Protein AF-A0A359LU23-F1 (afdb_monomer)

pLDDT: mean 85.52, std 9.2, range [54.59, 97.69]

Sequence (180 aa):
MEESAQLMRLRADEPALRLTAVKKLGELRSQNGLSALKDLVDAGAQSGATDEQKALAVAAHASIGQIDSWGWWANALETLFRGISLSSILLIMSLGLAIVFGLMGVINMAHGELIMIGAYATYVVQNLFRQYLPGAFDAYILVAIPMSFLASALVGAAMERSVIRWLYGRPLETLLATWG

Secondary structure (DSSP, 8-state):
-HHHHHHHHTTSS-HHHHHHHHHHHHHTT-STTHHHHHHHHHHHTSTT--HHHHHHHHHHHHHHHHHHHHHHHHHHHHHHHHHHHHHHHHHHHHHHHHHHHHHH-S--STHHHHHHHHHHHHHHHHHHHHHH-GGGGGGHHHHHHHHHHHHHHHHHHHHIIIIIHHHTT-HHHHHHHT--

Foldseek 3Di:
DVLVVLVVQCPDPDLVSVLVSLLVCLVVLPPVCLVVLVVLLVQLPDPPHDPSSVSSNVSSVVSNVSSVVVVVVVVVVVVVVVVVVVVVVVVVVVVVVCVVCVVPVADALCPVVLVVQLVVLLVVLLVCCVPPPVVCNVCSVVVSVVRSVVRSVVVVVVCCVPPVVVCPPPRVVNHVVNPD

Nearest PDB structures (foldseek):
  7o3x-assembly1_E  TM=2.770E-01  e=2.820E+00  Synechocystis sp. PCC 6803 substr. Kazusa
  6h7w-assembly1_B  TM=3.623E-01  e=9.184E+00  Thermochaetoides thermophila DSM 1495

Mean predicted aligned error: 10.1 Å

Structure (mmCIF, N/CA/C/O backbone):
data_AF-A0A359LU23-F1
#
_entry.id   AF-A0A359LU23-F1
#
loop_
_atom_site.group_PDB
_atom_site.id
_atom_site.type_symbol
_atom_site.label_atom_id
_atom_site.label_alt_id
_atom_site.label_comp_id
_atom_site.label_asym_id
_atom_site.label_entity_id
_atom_site.label_seq_id
_atom_site.pdbx_PDB_ins_code
_atom_site.Cartn_x
_atom_site.Cartn_y
_atom_site.Cartn_z
_atom_site.occupancy
_atom_site.B_iso_or_equiv
_atom_site.auth_seq_id
_atom_site.auth_comp_id
_atom_site.auth_asym_id
_atom_site.auth_atom_id
_atom_site.pdbx_PDB_model_num
ATOM 1 N N . MET A 1 1 ? -23.971 -10.875 12.166 1.00 72.19 1 MET A N 1
ATOM 2 C CA . MET A 1 1 ? -25.327 -10.912 12.768 1.00 72.19 1 MET A CA 1
ATOM 3 C C . MET A 1 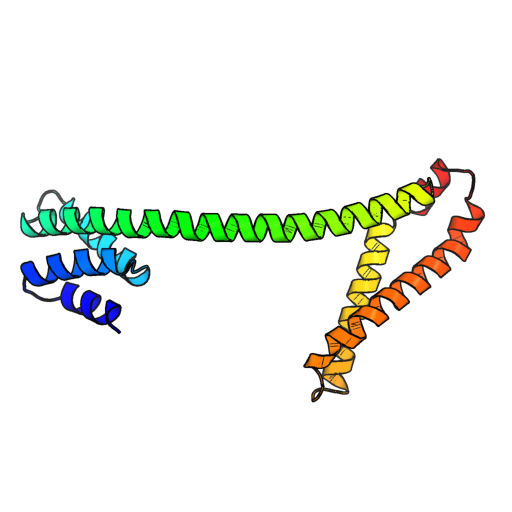1 ? -25.288 -10.965 14.296 1.00 72.19 1 MET A C 1
ATOM 5 O O . MET A 1 1 ? -26.124 -10.330 14.928 1.00 72.19 1 MET A O 1
ATOM 9 N N . GLU A 1 2 ? -24.332 -11.670 14.913 1.00 83.50 2 GLU A N 1
ATOM 10 C CA . GLU A 1 2 ? -24.236 -11.739 16.383 1.00 83.50 2 GLU A CA 1
ATOM 11 C C . GLU A 1 2 ? -23.829 -10.409 17.041 1.00 83.50 2 GLU A C 1
ATOM 13 O O . GLU A 1 2 ? -24.392 -10.037 18.066 1.00 83.50 2 GLU A O 1
ATOM 18 N N . GLU A 1 3 ? -22.921 -9.654 16.417 1.00 82.94 3 GLU A N 1
ATOM 19 C CA . GLU A 1 3 ? -22.472 -8.328 16.876 1.00 82.94 3 GLU A CA 1
ATOM 20 C C . GLU A 1 3 ? -23.623 -7.309 16.944 1.00 82.94 3 GLU A C 1
ATOM 22 O O . GLU A 1 3 ? -23.860 -6.686 17.980 1.00 82.94 3 GLU A O 1
ATOM 27 N N . SER A 1 4 ? -24.413 -7.209 15.871 1.00 80.31 4 SER A N 1
ATOM 28 C CA . SER A 1 4 ? -25.594 -6.341 15.799 1.00 80.31 4 SER A CA 1
ATOM 29 C C . SER A 1 4 ? -26.637 -6.674 16.873 1.00 80.31 4 SER A C 1
ATOM 31 O O . SER A 1 4 ? -27.281 -5.771 17.404 1.00 80.31 4 SER A O 1
ATOM 33 N N . ALA A 1 5 ? -26.771 -7.952 17.244 1.00 84.44 5 ALA A N 1
ATOM 34 C CA . ALA A 1 5 ? -27.682 -8.371 18.306 1.00 84.44 5 ALA A CA 1
ATOM 35 C C . ALA A 1 5 ? -27.208 -7.911 19.697 1.00 84.44 5 ALA A C 1
ATOM 37 O O . ALA A 1 5 ? -28.037 -7.557 20.535 1.00 84.44 5 ALA A O 1
ATOM 38 N N . GLN A 1 6 ? -25.894 -7.873 19.955 1.00 84.38 6 GLN A N 1
ATOM 39 C CA . GLN A 1 6 ? -25.369 -7.370 21.232 1.00 84.38 6 GLN A CA 1
ATOM 40 C C . GLN A 1 6 ? -25.491 -5.848 21.348 1.00 84.38 6 GLN A C 1
ATOM 42 O O . GLN A 1 6 ? -25.837 -5.350 22.416 1.00 84.38 6 GLN A O 1
ATOM 47 N N . LEU A 1 7 ? -25.314 -5.107 20.250 1.00 82.38 7 LEU A N 1
ATOM 48 C CA . LEU A 1 7 ? -25.539 -3.655 20.237 1.00 82.38 7 LEU A CA 1
ATOM 49 C C . LEU A 1 7 ? -26.997 -3.285 20.547 1.00 82.38 7 LEU A C 1
ATOM 51 O O . LEU A 1 7 ? -27.248 -2.313 21.255 1.00 82.38 7 LEU A O 1
ATOM 55 N N . MET A 1 8 ? -27.962 -4.079 20.073 1.00 82.44 8 MET A N 1
ATOM 56 C CA . MET A 1 8 ? -29.374 -3.909 20.438 1.00 82.44 8 MET A CA 1
ATOM 57 C C . MET A 1 8 ? -29.623 -4.200 21.923 1.00 82.44 8 MET A C 1
ATOM 59 O O . MET A 1 8 ? -30.328 -3.444 22.586 1.00 82.44 8 MET A O 1
ATOM 63 N N . ARG A 1 9 ? -29.006 -5.256 22.471 1.00 83.06 9 ARG A N 1
ATOM 64 C CA . ARG A 1 9 ? -29.113 -5.621 23.898 1.00 83.06 9 ARG A CA 1
ATOM 65 C C . ARG A 1 9 ? -28.485 -4.590 24.834 1.00 83.06 9 ARG A C 1
ATOM 67 O O . ARG A 1 9 ? -28.910 -4.482 25.978 1.00 83.06 9 ARG A O 1
ATOM 74 N N . LEU A 1 10 ? -27.538 -3.794 24.342 1.00 80.31 10 LEU A N 1
ATOM 75 C CA . LEU A 1 10 ? -26.962 -2.662 25.067 1.00 80.31 10 LEU A CA 1
ATOM 76 C C . LEU A 1 10 ? -27.998 -1.569 25.396 1.00 80.31 10 LEU A C 1
ATOM 78 O O . LEU A 1 10 ? -27.782 -0.791 26.317 1.00 80.31 10 LEU A O 1
ATOM 82 N N . ARG A 1 11 ? -29.109 -1.508 24.646 1.00 81.12 11 ARG A N 1
ATOM 83 C CA . ARG A 1 11 ? -30.216 -0.555 24.841 1.00 81.12 11 ARG A CA 1
ATOM 84 C C . ARG A 1 11 ? -31.399 -1.141 25.621 1.00 81.12 11 ARG A C 1
ATOM 86 O O . ARG A 1 11 ? -32.404 -0.459 25.771 1.00 81.12 11 ARG A O 1
ATOM 93 N N . ALA A 1 12 ? -31.317 -2.397 26.062 1.00 80.50 12 ALA A N 1
ATOM 94 C CA . ALA A 1 12 ? -32.379 -3.023 26.845 1.00 80.50 12 ALA A CA 1
ATOM 95 C C . ALA A 1 12 ? -32.413 -2.461 28.277 1.00 80.50 12 ALA A C 1
ATOM 97 O O . ALA A 1 12 ? -31.363 -2.162 28.849 1.00 80.50 12 ALA A O 1
ATOM 98 N N . ASP A 1 13 ? -33.602 -2.380 28.881 1.00 73.69 13 ASP A N 1
ATOM 99 C CA . ASP A 1 13 ? -33.768 -1.867 30.252 1.00 73.69 13 ASP A CA 1
ATOM 100 C C . ASP A 1 13 ? -33.050 -2.734 31.302 1.00 73.69 13 ASP A C 1
ATOM 102 O O . ASP A 1 13 ? -32.628 -2.238 32.346 1.00 73.69 13 ASP A O 1
ATOM 106 N N . GLU A 1 14 ? -32.828 -4.019 31.010 1.00 85.25 14 GLU A N 1
ATOM 107 C CA . GLU A 1 14 ? -32.316 -4.988 31.977 1.00 85.25 14 GLU A CA 1
ATOM 108 C C . GLU A 1 14 ? -30.785 -4.868 32.217 1.00 85.25 14 GLU A C 1
ATOM 110 O O . GLU A 1 14 ? -29.988 -5.095 31.295 1.00 85.25 14 GLU A O 1
ATOM 115 N N . PRO A 1 15 ? -30.333 -4.588 33.460 1.00 78.94 15 PRO A N 1
ATOM 116 C CA . PRO A 1 15 ? -28.917 -4.343 33.785 1.00 78.94 15 PRO A CA 1
ATOM 117 C C . PRO A 1 15 ? -27.990 -5.525 33.473 1.00 78.94 15 PRO A C 1
ATOM 119 O O . PRO A 1 15 ? -26.881 -5.370 32.953 1.00 78.94 15 PRO A O 1
ATOM 122 N N . ALA A 1 16 ? -28.460 -6.739 33.774 1.00 83.00 16 ALA A N 1
ATOM 123 C CA . ALA A 1 16 ? -27.703 -7.974 33.592 1.00 83.00 16 ALA A CA 1
ATOM 124 C C . ALA A 1 16 ? -27.468 -8.299 32.106 1.00 83.00 16 ALA A C 1
ATOM 126 O O . ALA A 1 16 ? -26.396 -8.794 31.730 1.00 83.00 16 ALA A O 1
ATOM 127 N N . LEU A 1 17 ? -28.441 -7.973 31.247 1.00 85.69 17 LEU A N 1
ATOM 128 C CA . LEU A 1 17 ? -28.313 -8.129 29.800 1.00 85.69 17 LEU A CA 1
ATOM 129 C C . LEU A 1 17 ? -27.312 -7.131 29.222 1.00 85.69 17 LEU A C 1
ATOM 131 O O . LEU A 1 17 ? -26.479 -7.533 28.406 1.00 85.69 17 LEU A O 1
ATOM 135 N N . ARG A 1 18 ? -27.328 -5.873 29.684 1.00 84.88 18 ARG A N 1
ATOM 136 C CA . ARG A 1 18 ? -26.358 -4.852 29.257 1.00 84.88 18 ARG A CA 1
ATOM 137 C C . ARG A 1 18 ? -24.924 -5.249 29.608 1.00 84.88 18 ARG A C 1
ATOM 139 O O . ARG A 1 18 ? -24.050 -5.189 28.746 1.00 84.88 18 ARG A O 1
ATOM 146 N N . LEU A 1 19 ? -24.688 -5.759 30.818 1.00 87.06 19 LEU A N 1
ATOM 147 C CA . LEU A 1 19 ? -23.360 -6.219 31.242 1.00 87.06 19 LEU A CA 1
ATOM 148 C C . LEU A 1 19 ? -22.848 -7.396 30.398 1.00 87.06 19 LEU A C 1
ATOM 150 O O . LEU A 1 19 ? -21.675 -7.447 30.022 1.00 87.06 19 LEU A O 1
ATOM 154 N N . THR A 1 20 ? -23.731 -8.344 30.084 1.00 89.00 20 THR A N 1
ATOM 155 C CA . THR A 1 20 ? -23.387 -9.511 29.262 1.00 89.00 20 THR A CA 1
ATOM 156 C C . THR A 1 20 ? -23.107 -9.104 27.816 1.00 89.00 20 THR A C 1
ATOM 158 O O . THR A 1 20 ? -22.151 -9.592 27.216 1.00 89.00 20 THR A O 1
ATOM 161 N N . ALA A 1 21 ? -23.894 -8.173 27.270 1.00 87.56 21 ALA A N 1
ATOM 162 C CA . ALA A 1 21 ? -23.694 -7.632 25.930 1.00 87.56 21 ALA A CA 1
ATOM 163 C C . ALA A 1 21 ? -22.346 -6.906 25.801 1.00 87.56 21 ALA A C 1
ATOM 165 O O . ALA A 1 21 ? -21.630 -7.138 24.831 1.00 87.56 21 ALA A O 1
ATOM 166 N N . VAL A 1 22 ? -21.963 -6.104 26.803 1.00 88.62 22 VAL A N 1
ATOM 167 C CA . VAL A 1 22 ? -20.657 -5.424 26.863 1.00 88.62 22 VAL A CA 1
ATOM 168 C C . VAL A 1 22 ? -19.504 -6.426 26.782 1.00 88.62 22 VAL A C 1
ATOM 170 O O . VAL A 1 22 ? -18.660 -6.314 25.895 1.00 88.62 22 VAL A O 1
ATOM 173 N N . LYS A 1 23 ? -19.502 -7.449 27.648 1.00 90.00 23 LYS A N 1
ATOM 174 C CA . LYS A 1 23 ? -18.456 -8.488 27.643 1.00 90.00 23 LYS A CA 1
ATOM 175 C C . LYS A 1 23 ? -18.387 -9.214 26.303 1.00 90.00 23 LYS A C 1
ATOM 177 O O . LYS A 1 23 ? -17.308 -9.414 25.754 1.00 90.00 23 LYS A O 1
ATOM 182 N N . LYS A 1 24 ? -19.550 -9.554 25.745 1.00 89.06 24 LYS A N 1
ATOM 183 C CA . LYS A 1 24 ? -19.644 -10.277 24.476 1.00 89.06 24 LYS A CA 1
ATOM 184 C C . LYS A 1 24 ? -19.174 -9.437 23.286 1.00 89.06 24 LYS A C 1
ATOM 186 O O . LYS A 1 24 ? -18.597 -9.984 22.357 1.00 89.06 24 LYS A O 1
ATOM 191 N N . LEU A 1 25 ? -19.361 -8.115 23.311 1.00 87.44 25 LEU A N 1
ATOM 192 C CA . LEU A 1 25 ? -18.789 -7.204 22.309 1.00 87.44 25 LEU A CA 1
ATOM 193 C C . LEU A 1 25 ? -17.254 -7.155 22.377 1.00 87.44 25 LEU A C 1
ATOM 195 O O . LEU A 1 25 ? -16.612 -7.097 21.327 1.00 87.44 25 LEU A O 1
ATOM 199 N N . GLY A 1 26 ? -16.679 -7.237 23.582 1.00 86.81 26 GLY A N 1
ATOM 200 C CA . GLY A 1 26 ? -15.236 -7.397 23.791 1.00 86.81 26 GLY A CA 1
ATOM 201 C C . GLY A 1 26 ? -14.699 -8.713 23.223 1.00 86.81 26 GLY A C 1
ATOM 202 O O . GLY A 1 26 ? -13.749 -8.708 22.441 1.00 86.81 26 GLY A O 1
ATOM 203 N N . GLU A 1 27 ? -15.366 -9.830 23.528 1.00 89.50 27 GLU A N 1
ATOM 204 C CA . GLU A 1 27 ? -15.023 -11.160 22.994 1.00 89.50 27 GLU A CA 1
ATOM 205 C C . GLU A 1 27 ? -15.103 -11.212 21.462 1.00 89.50 27 GLU A C 1
ATOM 207 O O . GLU A 1 27 ? -14.221 -11.770 20.808 1.00 89.50 27 GLU A O 1
ATOM 212 N N . LEU A 1 28 ? -16.135 -10.586 20.887 1.00 88.56 28 LEU A N 1
ATOM 213 C CA . LEU A 1 28 ? -16.329 -10.473 19.439 1.00 88.56 28 LEU A CA 1
ATOM 214 C C . LEU A 1 28 ? -15.361 -9.485 18.774 1.00 88.56 28 LEU A C 1
ATOM 216 O O . LEU A 1 28 ? -15.353 -9.386 17.548 1.00 88.56 28 LEU A O 1
ATOM 220 N N . ARG A 1 29 ? -14.546 -8.764 19.555 1.00 86.31 29 ARG A N 1
ATOM 221 C CA . ARG A 1 29 ? -13.575 -7.768 19.077 1.00 86.31 29 ARG A CA 1
ATOM 222 C C . ARG A 1 29 ? -14.225 -6.707 18.178 1.00 86.31 29 ARG A C 1
ATOM 224 O O . ARG A 1 29 ? -13.659 -6.289 17.168 1.00 86.31 29 ARG A O 1
ATOM 231 N N . SER A 1 30 ? -15.446 -6.309 18.531 1.00 85.94 30 SER A N 1
ATOM 232 C CA . SER A 1 30 ? -16.290 -5.430 17.722 1.00 85.94 30 SER A CA 1
ATOM 233 C C . SER A 1 30 ? -15.704 -4.019 17.641 1.00 85.94 30 SER A C 1
ATOM 235 O O . SER A 1 30 ? -15.773 -3.250 18.600 1.00 85.94 30 SER A O 1
ATOM 237 N N . GLN A 1 31 ? -15.170 -3.643 16.474 1.00 84.25 31 GLN A N 1
ATOM 238 C CA . GLN A 1 31 ? -14.750 -2.258 16.230 1.00 84.25 31 GLN A CA 1
ATOM 239 C C . GLN A 1 31 ? -15.952 -1.307 16.124 1.00 84.25 31 GLN A C 1
ATOM 241 O O . GLN A 1 31 ? -15.864 -0.161 16.557 1.00 84.25 31 GLN A O 1
ATOM 246 N N . ASN A 1 32 ? -17.099 -1.784 15.627 1.00 85.25 32 ASN A N 1
ATOM 247 C CA . ASN A 1 32 ? -18.307 -0.964 15.502 1.00 85.25 32 ASN A CA 1
ATOM 248 C C . ASN A 1 32 ? -18.918 -0.614 16.870 1.00 85.25 32 ASN A C 1
ATOM 250 O O . ASN A 1 32 ? -19.499 0.455 17.038 1.00 85.25 32 ASN A O 1
ATOM 254 N N . GLY A 1 33 ? -18.780 -1.502 17.861 1.00 82.62 33 GLY A N 1
ATOM 255 C CA . GLY A 1 33 ? -19.244 -1.286 19.231 1.00 82.62 33 GLY A CA 1
ATOM 256 C C . GLY A 1 33 ? -18.303 -0.448 20.091 1.00 82.62 33 GLY A C 1
ATOM 257 O O . GLY A 1 33 ? -18.695 -0.037 21.180 1.00 82.62 33 GLY A O 1
ATOM 258 N N . LEU A 1 34 ? -17.091 -0.153 19.614 1.00 87.88 34 LEU A N 1
ATOM 259 C CA . LEU A 1 34 ? -16.066 0.547 20.387 1.00 87.88 34 LEU A CA 1
ATOM 260 C C . LEU A 1 34 ? -16.505 1.959 20.803 1.00 87.88 34 LEU A C 1
ATOM 262 O O . LEU A 1 34 ? -16.207 2.379 21.917 1.00 87.88 34 LEU A O 1
ATOM 266 N N . SER A 1 35 ? -17.258 2.665 19.951 1.00 88.88 35 SER A N 1
ATOM 267 C CA . SER A 1 35 ? -17.840 3.966 20.315 1.00 88.88 35 SER A CA 1
ATOM 268 C C . SER A 1 35 ? -18.841 3.822 21.462 1.00 88.88 35 SER A C 1
ATOM 270 O O . SER A 1 35 ? -18.719 4.508 22.467 1.00 88.88 35 SER A O 1
ATOM 272 N N . ALA A 1 36 ? -19.763 2.860 21.366 1.00 87.25 36 ALA A N 1
ATOM 273 C CA . ALA A 1 36 ? -20.772 2.631 22.398 1.00 87.25 36 ALA A CA 1
ATOM 274 C C . ALA A 1 36 ? -20.157 2.175 23.735 1.00 87.25 36 ALA A C 1
ATOM 276 O O . ALA A 1 36 ? -20.655 2.523 24.801 1.00 87.25 36 ALA A O 1
ATOM 277 N N . LEU A 1 37 ? -19.061 1.408 23.695 1.00 87.94 37 LEU A N 1
ATOM 278 C CA . LEU A 1 37 ? -18.310 1.028 24.892 1.00 87.94 37 LEU A CA 1
ATOM 279 C C . LEU A 1 37 ? -17.623 2.236 25.545 1.00 87.94 37 LEU A C 1
ATOM 281 O O . LEU A 1 37 ? -17.625 2.333 26.770 1.00 87.94 37 LEU A O 1
ATOM 285 N N . LYS A 1 38 ? -17.066 3.162 24.753 1.00 91.44 38 LYS A N 1
ATOM 286 C CA . LYS A 1 38 ? -16.476 4.412 25.261 1.00 91.44 38 LYS A CA 1
ATOM 287 C C . LYS A 1 38 ? -17.531 5.315 25.901 1.00 91.44 38 LYS A C 1
ATOM 289 O O . LYS A 1 38 ? -17.320 5.776 27.015 1.00 91.44 38 LYS A O 1
ATOM 294 N N . ASP A 1 39 ? -18.702 5.440 25.280 1.00 90.12 39 ASP A N 1
ATOM 295 C CA . ASP A 1 39 ? -19.818 6.210 25.844 1.00 90.12 39 ASP A CA 1
ATOM 296 C C . ASP A 1 39 ? -20.263 5.659 27.217 1.00 90.12 39 ASP A C 1
ATOM 298 O O . ASP A 1 39 ? -20.584 6.419 28.132 1.00 90.12 39 ASP A O 1
ATOM 302 N N . LEU A 1 40 ? -20.248 4.329 27.400 1.00 87.56 40 LEU A N 1
ATOM 303 C CA . LEU A 1 40 ? -20.548 3.688 28.689 1.00 87.56 40 LEU A CA 1
ATOM 304 C C . LEU A 1 40 ? -19.472 3.945 29.752 1.00 87.56 40 LEU A C 1
ATOM 306 O O . LEU A 1 40 ? -19.804 4.091 30.930 1.00 87.56 40 LEU A O 1
ATOM 310 N N . VAL A 1 41 ? -18.200 3.992 29.350 1.00 91.19 41 VAL A N 1
ATOM 311 C CA . VAL A 1 41 ? -17.088 4.365 30.236 1.00 91.19 41 VAL A CA 1
ATOM 312 C C . VAL A 1 41 ? -17.267 5.799 30.732 1.00 91.19 41 VAL A C 1
ATOM 314 O O . VAL A 1 41 ? -17.229 6.037 31.941 1.00 91.19 41 VAL A O 1
ATOM 317 N N . ASP A 1 42 ? -17.541 6.730 29.819 1.00 90.94 42 ASP A N 1
ATOM 318 C CA . ASP A 1 42 ? -17.726 8.144 30.143 1.00 90.94 42 ASP A CA 1
ATOM 319 C C . ASP A 1 42 ? -18.955 8.365 31.037 1.00 90.94 42 ASP A C 1
ATOM 321 O O . ASP A 1 42 ? -18.910 9.157 31.981 1.00 90.94 42 ASP A O 1
ATOM 325 N N . ALA A 1 43 ? -20.040 7.615 30.809 1.00 87.50 43 ALA A N 1
ATOM 326 C CA . ALA A 1 43 ? -21.236 7.652 31.649 1.00 87.50 43 ALA A CA 1
ATOM 327 C C . ALA A 1 43 ? -20.972 7.190 33.096 1.00 87.50 43 ALA A C 1
ATOM 329 O O . ALA A 1 43 ? -21.519 7.768 34.034 1.00 87.50 43 ALA A O 1
ATOM 330 N N . GLY A 1 44 ? -20.124 6.176 33.302 1.00 85.06 44 GLY A N 1
ATOM 331 C CA . GLY A 1 44 ? -19.762 5.696 34.642 1.00 85.06 44 GLY A CA 1
ATOM 332 C C . GLY A 1 44 ? -18.742 6.569 35.382 1.00 85.06 44 GLY A C 1
ATOM 333 O O . GLY A 1 44 ? -18.631 6.457 36.602 1.00 85.06 44 GLY A O 1
ATOM 334 N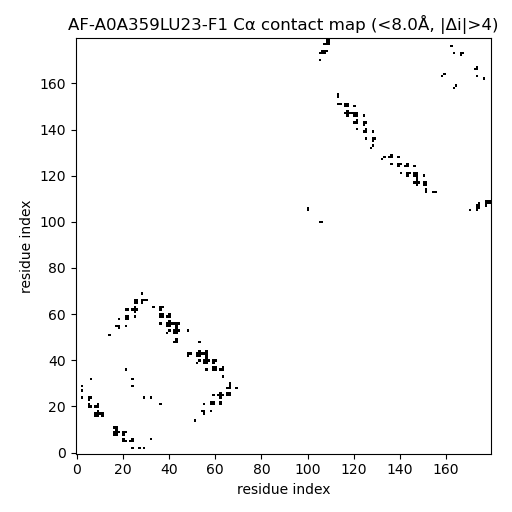 N . ALA A 1 45 ? -18.025 7.448 34.675 1.00 86.19 45 ALA A N 1
ATOM 335 C CA . ALA A 1 45 ? -17.057 8.384 35.255 1.00 86.19 45 ALA A CA 1
ATOM 336 C C . ALA A 1 45 ? -17.708 9.637 35.878 1.00 86.19 45 ALA A C 1
ATOM 338 O O . ALA A 1 45 ? -17.053 10.384 36.609 1.00 86.19 45 ALA A O 1
ATOM 339 N N . GLN A 1 46 ? -18.994 9.882 35.610 1.00 88.81 46 GLN A N 1
ATOM 340 C CA . GLN A 1 46 ? -19.712 11.047 36.128 1.00 88.81 46 GLN A CA 1
ATOM 341 C C . GLN A 1 46 ? -19.934 10.946 37.646 1.00 88.81 46 GLN A C 1
ATOM 343 O O . GLN A 1 46 ? -20.305 9.900 38.175 1.00 88.81 46 GLN A O 1
ATOM 348 N N . SER A 1 47 ? -19.773 12.060 38.369 1.00 73.75 47 SER A N 1
ATOM 349 C CA . SER A 1 47 ? -19.851 12.093 39.842 1.00 73.75 47 SER A CA 1
ATOM 350 C C . SER A 1 47 ? -21.230 11.729 40.423 1.00 73.75 47 SER A C 1
ATOM 352 O O . SER A 1 47 ? -21.320 11.426 41.609 1.00 73.75 47 SER A O 1
ATOM 354 N N . GLY A 1 48 ? -22.289 11.731 39.602 1.00 80.00 48 GLY A N 1
ATOM 355 C CA . GLY A 1 48 ? -23.646 11.287 39.954 1.00 80.00 48 GLY A CA 1
ATOM 356 C C . GLY A 1 48 ? -24.022 9.898 39.424 1.00 80.00 48 GLY A C 1
ATOM 357 O O . GLY A 1 48 ? -25.201 9.550 39.436 1.00 80.00 48 GLY A O 1
ATOM 358 N N . ALA A 1 49 ? -23.059 9.123 38.916 1.00 81.06 49 ALA A N 1
ATOM 359 C CA . ALA A 1 49 ? -23.333 7.845 38.271 1.00 81.06 49 ALA A CA 1
ATOM 360 C C . ALA A 1 49 ? -23.883 6.800 39.255 1.00 81.06 49 ALA A C 1
ATOM 362 O O . ALA A 1 49 ? -23.360 6.610 40.360 1.00 81.06 49 ALA A O 1
ATOM 363 N N . THR A 1 50 ? -24.917 6.084 38.814 1.00 85.50 50 THR A N 1
ATOM 364 C CA . THR A 1 50 ? -25.502 4.954 39.551 1.00 85.50 50 THR A CA 1
ATOM 365 C C . THR A 1 50 ? -24.486 3.810 39.643 1.00 85.50 50 THR A C 1
ATOM 367 O O . THR A 1 50 ? -23.658 3.638 38.747 1.00 85.50 50 THR A O 1
ATOM 370 N N . ASP A 1 51 ? -24.553 2.982 40.687 1.00 83.62 51 ASP A N 1
ATOM 371 C CA . ASP A 1 51 ? -23.641 1.835 40.856 1.00 83.62 51 ASP A CA 1
ATOM 372 C C . ASP A 1 51 ? -23.681 0.860 39.666 1.00 83.62 51 ASP A C 1
ATOM 374 O O . ASP A 1 51 ? -22.671 0.254 39.306 1.00 83.62 51 ASP A O 1
ATOM 378 N N . GLU A 1 52 ? -24.820 0.790 38.976 1.00 83.94 52 GLU A N 1
ATOM 379 C CA . GLU A 1 52 ? -24.977 0.058 37.721 1.00 83.94 52 GLU A CA 1
ATOM 380 C C . GLU A 1 52 ? -24.134 0.643 36.572 1.00 83.94 52 GLU A C 1
ATOM 382 O O . GLU A 1 52 ? -23.456 -0.095 35.858 1.00 83.94 52 GLU A O 1
ATOM 387 N N . GLN A 1 53 ? -24.130 1.970 36.408 1.00 84.56 53 GLN A N 1
ATOM 388 C CA . GLN A 1 53 ? -23.337 2.654 35.380 1.00 84.56 53 GLN A CA 1
ATOM 389 C C . GLN A 1 53 ? -21.839 2.479 35.640 1.00 84.56 53 GLN A C 1
ATOM 391 O O . GLN A 1 53 ? -21.075 2.241 34.707 1.00 84.56 53 GLN A O 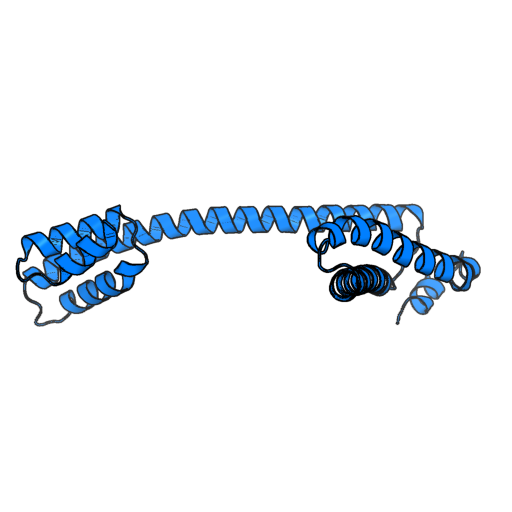1
ATOM 396 N N . LYS A 1 54 ? -21.423 2.499 36.913 1.00 86.94 54 LYS A N 1
ATOM 397 C CA . LYS A 1 54 ? -20.038 2.201 37.309 1.00 86.94 54 LYS A CA 1
ATOM 398 C C . LYS A 1 54 ? -19.653 0.757 36.974 1.00 86.94 54 LYS A C 1
ATOM 400 O O . LYS A 1 54 ? -18.579 0.525 36.424 1.00 86.94 54 LYS A O 1
ATOM 405 N N . ALA A 1 55 ? -20.527 -0.216 37.244 1.00 87.12 55 ALA A N 1
ATOM 406 C CA . ALA A 1 55 ? -20.280 -1.619 36.905 1.00 87.12 55 ALA A CA 1
ATOM 407 C C . ALA A 1 55 ? -20.180 -1.852 35.383 1.00 87.12 55 ALA A C 1
ATOM 409 O O . ALA A 1 55 ? -19.307 -2.595 34.923 1.00 87.12 55 ALA A O 1
ATOM 410 N N . LEU A 1 56 ? -21.034 -1.188 34.595 1.00 87.00 56 LEU A N 1
ATOM 411 C CA . LEU A 1 56 ? -20.983 -1.227 33.130 1.00 87.00 56 LEU A CA 1
ATOM 412 C C . LEU A 1 56 ? -19.707 -0.578 32.582 1.00 87.00 56 LEU A C 1
ATOM 414 O O . LEU A 1 56 ? -19.085 -1.153 31.691 1.00 87.00 56 LEU A O 1
ATOM 418 N N . ALA A 1 57 ? -19.276 0.553 33.144 1.00 88.94 57 ALA A N 1
ATOM 419 C CA . ALA A 1 57 ? -18.038 1.224 32.756 1.00 88.94 57 ALA A CA 1
ATOM 420 C C . ALA A 1 57 ? -16.799 0.347 32.989 1.00 88.94 57 ALA A C 1
ATOM 422 O O . ALA A 1 57 ? -15.938 0.258 32.116 1.00 88.94 57 ALA A O 1
ATOM 423 N N . VAL A 1 58 ? -16.725 -0.373 34.115 1.00 90.81 58 VAL A N 1
ATOM 424 C CA . VAL A 1 58 ? -15.620 -1.312 34.388 1.00 90.81 58 VAL A CA 1
ATOM 425 C C . VAL A 1 58 ? -15.586 -2.446 33.357 1.00 90.81 58 VAL A C 1
ATOM 427 O O . VAL A 1 58 ? -14.525 -2.769 32.818 1.00 90.81 58 VAL A O 1
ATOM 430 N N . ALA A 1 59 ? -16.742 -3.037 33.038 1.00 88.94 59 ALA A N 1
ATOM 431 C CA . ALA A 1 59 ? -16.826 -4.094 32.030 1.00 88.94 59 ALA A CA 1
ATOM 432 C C . ALA A 1 59 ? -16.507 -3.585 30.614 1.00 88.94 59 ALA A C 1
ATOM 434 O O . ALA A 1 59 ? -15.874 -4.298 29.829 1.00 88.94 59 ALA A O 1
ATOM 435 N N . ALA A 1 60 ? -16.915 -2.355 30.292 1.00 89.75 60 ALA A N 1
ATOM 436 C CA . ALA A 1 60 ? -16.628 -1.719 29.015 1.00 89.75 60 ALA A CA 1
ATOM 437 C C . ALA A 1 60 ? -15.133 -1.415 28.874 1.00 89.75 60 ALA A C 1
ATOM 439 O O . ALA A 1 60 ? -14.548 -1.762 27.852 1.00 89.75 60 ALA A O 1
ATOM 440 N N . HIS A 1 61 ? -14.484 -0.900 29.922 1.00 91.88 61 HIS A N 1
ATOM 441 C CA . HIS A 1 61 ? -13.034 -0.696 29.949 1.00 91.88 61 HIS A CA 1
ATOM 442 C C . HIS A 1 61 ? -12.249 -1.988 29.700 1.00 91.88 61 HIS A C 1
ATOM 444 O O . HIS A 1 61 ? -11.332 -2.001 28.876 1.00 91.88 61 HIS A O 1
ATOM 450 N N . ALA A 1 62 ? -12.624 -3.083 30.369 1.00 91.44 62 ALA A N 1
ATOM 451 C CA . ALA A 1 62 ? -11.991 -4.384 30.157 1.00 91.44 62 ALA A CA 1
ATOM 452 C C . ALA A 1 62 ? -12.168 -4.879 28.708 1.00 91.44 62 ALA A C 1
ATOM 454 O O . ALA A 1 62 ? -11.225 -5.385 28.100 1.00 91.44 62 ALA A O 1
ATOM 455 N N . SER A 1 63 ? -13.360 -4.677 28.138 1.00 90.06 63 SER A N 1
ATOM 456 C CA . SER A 1 63 ? -13.689 -5.070 26.762 1.00 90.06 63 SER A CA 1
ATOM 457 C C . SER A 1 63 ? -12.919 -4.245 25.723 1.00 90.06 63 SER A C 1
ATOM 459 O O . SER A 1 63 ? -12.411 -4.806 24.755 1.00 90.06 63 SER A O 1
ATOM 461 N N . ILE A 1 64 ? -12.767 -2.933 25.943 1.00 91.69 64 ILE A N 1
ATOM 462 C CA . ILE A 1 64 ? -11.964 -2.043 25.087 1.00 91.69 64 ILE A CA 1
ATOM 463 C C . ILE A 1 64 ? -10.501 -2.500 25.065 1.00 91.69 64 ILE A C 1
ATOM 465 O O . ILE A 1 64 ? -9.941 -2.670 23.987 1.00 91.69 64 ILE A O 1
ATOM 469 N N . GLY A 1 65 ? -9.901 -2.798 26.225 1.00 90.00 65 GLY A N 1
ATOM 470 C CA . GLY A 1 65 ? -8.519 -3.294 26.283 1.00 90.00 65 GLY A CA 1
ATOM 471 C C . GLY A 1 65 ? -8.312 -4.615 25.524 1.00 90.00 65 GLY A C 1
ATOM 472 O O . GLY A 1 65 ? -7.270 -4.834 24.897 1.00 90.00 65 GLY A O 1
ATOM 473 N N . GLN A 1 66 ? -9.323 -5.488 25.518 1.00 88.00 66 GLN A N 1
ATOM 474 C CA . GLN A 1 66 ? -9.297 -6.728 24.740 1.00 88.00 66 GLN A CA 1
ATOM 475 C C . GLN A 1 66 ? -9.391 -6.474 23.224 1.00 88.00 66 GLN A C 1
ATOM 477 O O . GLN A 1 66 ? -8.687 -7.131 22.454 1.00 88.00 66 GLN A O 1
ATOM 482 N N . ILE A 1 67 ? -10.214 -5.511 22.794 1.00 89.50 67 ILE A N 1
ATOM 483 C CA . ILE A 1 67 ? -10.323 -5.095 21.386 1.00 89.50 67 ILE A CA 1
ATOM 484 C C . ILE A 1 67 ? -9.009 -4.454 20.910 1.00 89.50 67 ILE A C 1
ATOM 486 O O . ILE A 1 67 ? -8.478 -4.843 19.867 1.00 89.50 67 ILE A O 1
ATOM 490 N N . ASP A 1 68 ? -8.455 -3.525 21.690 1.00 90.94 68 ASP A N 1
ATOM 491 C CA . ASP A 1 68 ? -7.262 -2.753 21.326 1.00 90.94 68 ASP A CA 1
ATOM 492 C C . ASP A 1 68 ? -6.004 -3.624 21.249 1.00 90.94 68 ASP A C 1
ATOM 494 O O . ASP A 1 68 ? -5.226 -3.506 20.303 1.00 90.94 68 ASP A O 1
ATOM 498 N N . SER A 1 69 ? -5.809 -4.543 22.202 1.00 89.50 69 SER A N 1
ATOM 499 C CA . SER A 1 69 ? -4.649 -5.449 22.195 1.00 89.50 69 SER A CA 1
ATOM 500 C C . SER A 1 69 ? -4.626 -6.354 20.963 1.00 89.50 69 SER A C 1
ATOM 502 O O . SER A 1 69 ? -3.571 -6.556 20.357 1.00 89.50 69 SER A O 1
ATOM 504 N N . TRP A 1 70 ? -5.788 -6.860 20.542 1.00 88.50 70 TRP A N 1
ATOM 505 C CA . TRP A 1 70 ? -5.904 -7.603 19.292 1.00 88.50 70 TRP A CA 1
ATOM 506 C C . TRP A 1 70 ? -5.656 -6.714 18.071 1.00 88.50 70 TRP A C 1
ATOM 508 O O . TRP A 1 70 ? -4.907 -7.099 17.171 1.00 88.50 70 TRP A O 1
ATOM 518 N N . GLY A 1 71 ? -6.264 -5.524 18.050 1.00 88.94 71 GLY A N 1
ATOM 519 C CA . GLY A 1 71 ? -6.092 -4.553 16.975 1.00 88.94 71 GLY A CA 1
ATOM 520 C C . GLY A 1 71 ? -4.626 -4.177 16.771 1.00 88.94 71 GLY A C 1
ATOM 521 O O . GLY A 1 71 ? -4.151 -4.141 15.638 1.00 88.94 71 GLY A O 1
ATOM 522 N N . TRP A 1 72 ? -3.877 -3.970 17.853 1.00 91.50 72 TRP A N 1
ATOM 523 C CA . TRP A 1 72 ? -2.448 -3.680 17.786 1.00 91.50 72 TRP A CA 1
ATOM 524 C C . TRP A 1 72 ? -1.654 -4.808 17.114 1.00 91.50 72 TRP A C 1
ATOM 526 O O . TRP A 1 72 ? -0.893 -4.535 16.188 1.00 91.50 72 TRP A O 1
ATOM 536 N N . TRP A 1 73 ? -1.870 -6.071 17.501 1.00 91.75 73 TRP A N 1
ATOM 537 C CA . TRP A 1 73 ? -1.175 -7.215 16.892 1.00 91.75 73 TRP A CA 1
ATOM 538 C C . TRP A 1 73 ? -1.509 -7.399 15.410 1.00 91.75 73 TRP A C 1
ATOM 540 O O . TRP A 1 73 ? -0.610 -7.645 14.604 1.00 91.75 73 TRP A O 1
ATOM 550 N N . ALA A 1 74 ? -2.786 -7.262 15.042 1.00 91.25 74 ALA A N 1
ATOM 551 C CA . ALA A 1 74 ? -3.220 -7.364 13.652 1.00 91.25 74 ALA A CA 1
ATOM 552 C C . ALA A 1 74 ? -2.557 -6.285 12.779 1.00 91.25 74 ALA A C 1
ATOM 554 O O . ALA A 1 74 ? -1.966 -6.599 11.744 1.00 91.25 74 ALA A O 1
ATOM 555 N N . ASN A 1 75 ? -2.571 -5.032 13.244 1.00 93.62 75 ASN A N 1
ATOM 556 C CA . ASN A 1 75 ? -1.934 -3.913 12.550 1.00 93.62 75 ASN A CA 1
ATOM 557 C C . ASN A 1 75 ? -0.406 -4.048 12.503 1.00 93.62 75 ASN A C 1
ATOM 559 O O . ASN A 1 75 ? 0.211 -3.698 11.497 1.00 93.62 75 ASN A O 1
ATOM 563 N N . ALA A 1 76 ? 0.221 -4.561 13.566 1.00 95.88 76 ALA A N 1
ATOM 564 C CA . ALA A 1 76 ? 1.660 -4.800 13.600 1.00 95.88 76 ALA A CA 1
ATOM 565 C C . ALA A 1 76 ? 2.072 -5.820 12.530 1.00 95.88 76 ALA A C 1
ATOM 567 O O . ALA A 1 76 ? 3.008 -5.568 11.773 1.00 95.88 76 ALA A O 1
ATOM 568 N N . LEU A 1 77 ? 1.341 -6.933 12.413 1.00 96.56 77 LEU A N 1
ATOM 569 C CA . LEU A 1 77 ? 1.602 -7.949 11.393 1.00 96.56 77 LEU A CA 1
ATOM 570 C C . LEU A 1 77 ? 1.397 -7.400 9.975 1.00 96.56 77 LEU A C 1
ATOM 572 O O . LEU A 1 77 ? 2.243 -7.612 9.107 1.00 96.56 77 LEU A O 1
ATOM 576 N N . GLU A 1 78 ? 0.311 -6.661 9.748 1.00 95.69 78 GLU A N 1
ATOM 577 C CA . GLU A 1 78 ? 0.049 -6.007 8.464 1.00 95.69 78 GLU A CA 1
ATOM 578 C C . GLU A 1 78 ? 1.166 -5.021 8.095 1.00 95.69 78 GLU A C 1
ATOM 580 O O . GLU A 1 78 ? 1.677 -5.043 6.975 1.00 95.69 78 GLU A O 1
ATOM 585 N N . THR A 1 79 ? 1.581 -4.178 9.042 1.00 96.50 79 THR A N 1
ATOM 586 C CA . THR A 1 79 ? 2.630 -3.172 8.835 1.00 96.50 79 THR A CA 1
ATOM 587 C C . THR A 1 79 ? 3.972 -3.829 8.537 1.00 96.50 79 THR A C 1
ATOM 589 O O . THR A 1 79 ? 4.664 -3.406 7.613 1.00 96.50 79 THR A O 1
ATOM 592 N N . LEU A 1 80 ? 4.327 -4.893 9.263 1.00 97.62 80 LEU A N 1
ATOM 593 C CA . LEU A 1 80 ? 5.535 -5.673 8.995 1.00 97.62 80 LEU A CA 1
ATOM 594 C C . LEU A 1 80 ? 5.496 -6.298 7.600 1.00 97.62 80 LEU A C 1
ATOM 596 O O . LEU A 1 80 ? 6.473 -6.197 6.862 1.00 97.62 80 LEU A O 1
ATOM 600 N N . PHE A 1 81 ? 4.366 -6.888 7.206 1.00 97.38 81 PHE A N 1
ATOM 601 C CA . PHE A 1 81 ? 4.209 -7.473 5.877 1.00 97.38 81 PHE A CA 1
ATOM 602 C C . PHE A 1 81 ? 4.325 -6.418 4.769 1.00 97.38 81 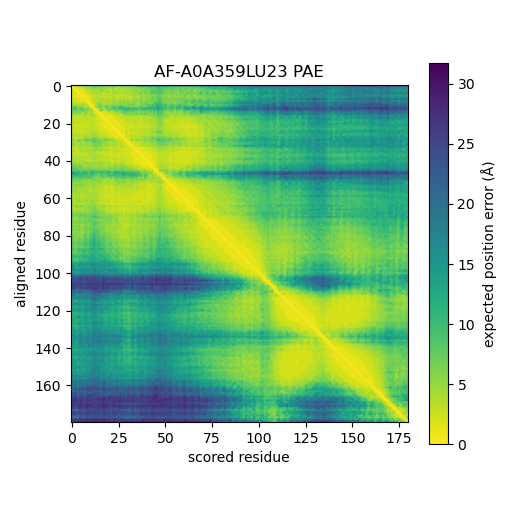PHE A C 1
ATOM 604 O O . PHE A 1 81 ? 5.064 -6.613 3.804 1.00 97.38 81 PHE A O 1
ATOM 611 N N . ARG A 1 82 ? 3.664 -5.263 4.927 1.00 96.62 82 ARG A N 1
ATOM 612 C CA . ARG A 1 82 ? 3.786 -4.119 4.006 1.00 96.62 82 ARG A CA 1
ATOM 613 C C . ARG A 1 82 ? 5.225 -3.613 3.928 1.00 96.62 82 ARG A C 1
ATOM 615 O O . ARG A 1 82 ? 5.714 -3.362 2.829 1.00 96.62 82 ARG A O 1
ATOM 622 N N . GLY A 1 83 ? 5.905 -3.509 5.070 1.00 97.12 83 GLY A N 1
ATOM 623 C CA . GLY A 1 83 ? 7.309 -3.118 5.159 1.00 97.12 83 GLY A CA 1
ATOM 624 C C . GLY A 1 83 ? 8.214 -4.077 4.391 1.00 97.12 83 GLY A C 1
ATOM 625 O O . GLY A 1 83 ? 8.936 -3.645 3.500 1.00 97.12 83 GLY A O 1
ATOM 626 N N . ILE A 1 84 ? 8.112 -5.382 4.654 1.00 97.69 84 ILE A N 1
ATOM 627 C CA . ILE A 1 84 ? 8.896 -6.421 3.965 1.00 97.69 84 ILE A CA 1
ATOM 628 C C . ILE A 1 84 ? 8.598 -6.433 2.462 1.00 97.69 84 ILE A C 1
ATOM 630 O O . ILE A 1 84 ? 9.525 -6.518 1.653 1.00 97.69 84 ILE A O 1
ATOM 634 N N . SER A 1 85 ? 7.328 -6.315 2.069 1.00 97.56 85 SER A N 1
ATOM 635 C CA . SER A 1 85 ? 6.931 -6.249 0.661 1.00 97.56 85 SER A CA 1
ATOM 636 C C . SER A 1 85 ? 7.565 -5.046 -0.039 1.00 97.56 85 SER A C 1
ATOM 638 O O . SER A 1 85 ? 8.146 -5.197 -1.112 1.00 97.56 85 SER A O 1
ATOM 640 N N . LEU A 1 86 ? 7.493 -3.857 0.568 1.00 97.12 86 LEU A N 1
ATOM 641 C CA . LEU A 1 86 ? 8.078 -2.641 0.005 1.00 97.12 86 LEU A CA 1
ATOM 642 C C . LEU A 1 86 ? 9.606 -2.732 -0.045 1.00 97.12 86 LEU A C 1
ATOM 644 O O . LEU A 1 86 ? 10.202 -2.445 -1.081 1.00 97.12 86 LEU A O 1
ATOM 648 N N . SER A 1 87 ? 10.245 -3.193 1.032 1.00 97.31 87 SER A N 1
ATOM 649 C CA . SER A 1 87 ? 11.691 -3.405 1.076 1.00 97.31 87 SER A CA 1
ATOM 650 C C . SER A 1 87 ? 12.152 -4.395 0.013 1.00 97.31 87 SER A C 1
ATOM 652 O O . SER A 1 87 ? 13.173 -4.155 -0.612 1.00 97.31 87 SER A O 1
ATOM 654 N N . SER A 1 88 ? 11.398 -5.461 -0.259 1.00 97.19 88 SER A N 1
ATOM 655 C CA . SER A 1 88 ? 11.743 -6.433 -1.308 1.00 97.19 88 SER A CA 1
ATOM 656 C C . SER A 1 88 ? 11.753 -5.791 -2.697 1.00 97.19 88 SER A C 1
ATOM 658 O O . SER A 1 88 ? 12.690 -5.996 -3.466 1.00 97.19 88 SER A O 1
ATOM 660 N N . ILE A 1 89 ? 10.751 -4.959 -2.998 1.00 94.62 89 ILE A N 1
ATOM 661 C CA . ILE A 1 89 ? 10.687 -4.203 -4.258 1.00 94.62 89 ILE A CA 1
ATOM 662 C C . ILE A 1 89 ? 11.881 -3.244 -4.354 1.00 94.62 89 ILE A C 1
ATOM 664 O O . ILE A 1 89 ? 12.582 -3.232 -5.364 1.00 94.62 89 ILE A O 1
ATOM 668 N N . LEU A 1 90 ? 12.160 -2.486 -3.287 1.00 94.06 90 LEU A N 1
ATOM 669 C CA . LEU A 1 90 ? 13.303 -1.569 -3.231 1.00 94.06 90 LEU A CA 1
ATOM 670 C C . LEU A 1 90 ? 14.647 -2.302 -3.368 1.00 94.06 90 LEU A C 1
ATOM 672 O O . LEU A 1 90 ? 15.529 -1.809 -4.065 1.00 94.06 90 LEU A O 1
ATOM 676 N N . LEU A 1 91 ? 14.803 -3.482 -2.758 1.00 96.19 91 LEU A N 1
ATOM 677 C CA . LEU A 1 91 ? 16.007 -4.309 -2.859 1.00 96.19 91 LEU A CA 1
ATOM 678 C C . LEU A 1 91 ? 16.225 -4.815 -4.284 1.00 96.19 91 LEU A C 1
ATOM 680 O O . LEU A 1 91 ? 17.339 -4.721 -4.787 1.00 96.19 91 LEU A O 1
ATOM 684 N N . ILE A 1 92 ? 15.178 -5.302 -4.957 1.00 94.19 92 ILE A N 1
ATOM 685 C CA . ILE A 1 92 ? 15.271 -5.745 -6.356 1.00 94.19 92 ILE A CA 1
ATOM 686 C C . ILE A 1 92 ? 15.637 -4.567 -7.266 1.00 94.19 92 ILE A C 1
ATOM 688 O O . ILE A 1 92 ? 16.527 -4.697 -8.107 1.00 94.19 92 ILE A O 1
ATOM 692 N N . MET A 1 93 ? 15.005 -3.404 -7.076 1.00 89.44 93 MET A N 1
ATOM 693 C CA . MET A 1 93 ? 15.333 -2.196 -7.841 1.00 89.44 93 MET A CA 1
ATOM 694 C C . MET A 1 93 ? 16.774 -1.734 -7.590 1.00 89.44 93 MET A C 1
ATOM 696 O O . MET A 1 93 ? 17.506 -1.451 -8.536 1.00 89.44 93 MET A O 1
ATOM 700 N N . SER A 1 94 ? 17.204 -1.703 -6.326 1.00 90.19 94 SER A N 1
ATOM 701 C CA . SER A 1 94 ? 18.565 -1.323 -5.940 1.00 90.19 94 SER A CA 1
ATOM 702 C C . SER A 1 94 ? 19.608 -2.299 -6.480 1.00 90.19 94 SER A C 1
ATOM 704 O O . SER A 1 94 ? 20.641 -1.860 -6.978 1.00 90.19 94 SER A O 1
ATOM 706 N N . LEU A 1 95 ? 19.332 -3.605 -6.452 1.00 92.56 95 LEU A N 1
ATOM 707 C CA . LEU A 1 95 ? 20.203 -4.629 -7.023 1.00 92.56 95 LEU A CA 1
ATOM 708 C C . LEU A 1 95 ? 20.342 -4.456 -8.540 1.00 92.56 95 LEU A C 1
ATOM 710 O O . LEU A 1 95 ? 21.454 -4.514 -9.060 1.00 92.56 95 LEU A O 1
ATOM 714 N N . GLY A 1 96 ? 19.237 -4.190 -9.243 1.00 85.75 96 GLY A N 1
ATOM 715 C CA . GLY A 1 96 ? 19.265 -3.877 -10.672 1.00 85.75 96 GLY A CA 1
ATOM 716 C C . GLY A 1 96 ? 20.149 -2.666 -10.972 1.00 85.75 96 GLY A C 1
ATOM 717 O O . GLY A 1 96 ? 21.013 -2.729 -11.844 1.00 85.75 96 GLY A O 1
ATOM 718 N N . LEU A 1 97 ? 20.004 -1.595 -10.190 1.00 83.38 97 LEU A N 1
ATOM 719 C CA . LEU A 1 97 ? 20.824 -0.392 -10.319 1.00 83.38 97 LEU A CA 1
ATOM 720 C C . LEU A 1 97 ? 22.310 -0.655 -10.014 1.00 83.38 97 LEU A C 1
ATOM 722 O O . LEU A 1 97 ? 23.181 -0.186 -10.746 1.00 83.38 97 LEU A O 1
ATOM 726 N N . ALA A 1 98 ? 22.603 -1.444 -8.977 1.00 85.56 98 ALA A N 1
ATOM 727 C CA . ALA A 1 98 ? 23.962 -1.830 -8.604 1.00 85.56 98 ALA A CA 1
ATOM 728 C C . ALA A 1 98 ? 24.660 -2.630 -9.715 1.00 85.56 98 ALA A C 1
ATOM 730 O O . ALA A 1 98 ? 25.830 -2.383 -9.999 1.00 85.56 98 ALA A O 1
ATOM 731 N N . ILE A 1 99 ? 23.946 -3.544 -10.382 1.00 84.38 99 ILE A N 1
ATOM 732 C CA . ILE A 1 99 ? 24.480 -4.308 -11.520 1.00 84.38 99 ILE A CA 1
ATOM 733 C C . ILE A 1 99 ? 24.758 -3.381 -12.713 1.00 84.38 99 ILE A C 1
ATOM 735 O O . ILE A 1 99 ? 25.832 -3.452 -13.309 1.00 84.38 99 ILE A O 1
ATOM 739 N N . VAL A 1 100 ? 23.825 -2.482 -13.042 1.00 74.50 100 VAL A N 1
ATOM 740 C CA . VAL A 1 100 ? 23.966 -1.543 -14.169 1.00 74.50 100 VAL A CA 1
ATOM 741 C C . VAL A 1 100 ? 25.160 -0.604 -13.968 1.00 74.50 100 VAL A C 1
ATOM 743 O O . VAL A 1 100 ? 25.984 -0.451 -14.873 1.00 74.50 100 VAL A O 1
ATOM 746 N N . PHE A 1 101 ? 25.305 -0.013 -12.779 1.00 72.94 101 PHE A N 1
ATOM 747 C CA . PHE A 1 101 ? 26.438 0.865 -12.477 1.00 72.94 101 PHE A CA 1
ATOM 748 C C . PHE A 1 101 ? 27.757 0.109 -12.311 1.00 72.94 101 PHE A C 1
ATOM 750 O O . PHE A 1 101 ? 28.794 0.599 -12.761 1.00 72.94 101 PHE A O 1
ATOM 757 N N . GLY A 1 102 ? 27.726 -1.089 -11.720 1.00 72.31 102 GLY A N 1
ATOM 758 C CA . GLY A 1 102 ? 28.913 -1.920 -11.521 1.00 72.31 102 GLY A CA 1
ATOM 759 C C . GLY A 1 102 ? 29.592 -2.336 -12.828 1.00 72.31 102 GLY A C 1
ATOM 760 O O . GLY A 1 102 ? 30.808 -2.500 -12.850 1.00 72.31 102 GLY A O 1
ATOM 761 N N . LEU A 1 103 ? 28.831 -2.459 -13.920 1.00 73.56 103 LEU A N 1
ATOM 762 C CA . LEU A 1 103 ? 29.364 -2.822 -15.236 1.00 73.56 103 LEU A CA 1
ATOM 763 C C . LEU A 1 103 ? 29.805 -1.615 -16.079 1.00 73.56 103 LEU A C 1
ATOM 765 O O . LEU A 1 103 ? 30.764 -1.738 -16.836 1.00 73.56 103 LEU A O 1
ATOM 769 N N . MET A 1 104 ? 29.134 -0.460 -15.973 1.00 66.94 104 MET A N 1
ATOM 770 C CA . MET A 1 104 ? 29.431 0.704 -16.826 1.00 66.94 104 MET A CA 1
ATOM 771 C C . MET A 1 104 ? 30.450 1.688 -16.236 1.00 66.94 104 MET A C 1
ATOM 773 O O . MET A 1 104 ? 31.027 2.467 -16.990 1.00 66.94 104 MET A O 1
ATOM 777 N N . GLY A 1 105 ? 30.695 1.678 -14.920 1.00 62.53 105 GLY A N 1
ATOM 778 C CA . GLY A 1 105 ? 31.693 2.551 -14.280 1.00 62.53 105 GLY A CA 1
ATOM 779 C C . GLY A 1 105 ? 31.391 4.057 -14.362 1.00 62.53 105 GLY A C 1
ATOM 780 O O . GLY A 1 105 ? 32.242 4.872 -14.008 1.00 62.53 105 GLY A O 1
ATOM 781 N N . VAL A 1 106 ? 30.192 4.437 -14.819 1.00 64.88 106 VAL A N 1
ATOM 782 C CA . VAL A 1 106 ? 29.730 5.823 -14.969 1.00 64.88 106 VAL A CA 1
ATOM 783 C C . VAL A 1 106 ? 28.371 5.982 -14.289 1.00 64.88 106 VAL A C 1
ATOM 785 O O . VAL A 1 106 ? 27.492 5.131 -14.422 1.00 64.88 106 VAL A O 1
ATOM 788 N N . ILE A 1 107 ? 28.201 7.083 -13.557 1.00 64.88 107 ILE A N 1
ATOM 789 C CA . ILE A 1 107 ? 26.953 7.429 -12.873 1.00 64.88 107 ILE A CA 1
ATOM 790 C C . ILE A 1 107 ? 26.051 8.157 -13.881 1.00 64.88 107 ILE A C 1
ATOM 792 O O . ILE A 1 107 ? 26.358 9.274 -14.289 1.00 64.88 107 ILE A O 1
ATOM 796 N N . ASN A 1 108 ? 24.957 7.518 -14.302 1.00 70.88 108 ASN A N 1
ATOM 797 C CA . ASN A 1 108 ? 23.936 8.119 -15.166 1.00 70.88 108 ASN A CA 1
ATOM 798 C C . ASN A 1 108 ? 22.811 8.722 -14.306 1.00 70.88 108 ASN A C 1
ATOM 800 O O . ASN A 1 108 ? 22.156 7.985 -13.567 1.00 70.88 108 ASN A O 1
ATOM 804 N N . MET A 1 109 ? 22.570 10.031 -14.423 1.00 72.62 109 MET A N 1
ATOM 805 C CA . MET A 1 109 ? 21.494 10.732 -13.704 1.00 72.62 109 MET A CA 1
ATOM 806 C C . MET A 1 109 ? 20.136 10.709 -14.435 1.00 72.62 109 MET A C 1
ATOM 808 O O . MET A 1 109 ? 19.107 10.874 -13.786 1.00 72.62 109 MET A O 1
ATOM 812 N N . ALA A 1 110 ? 20.085 10.340 -15.723 1.00 75.56 110 ALA A N 1
ATOM 813 C CA . ALA A 1 110 ? 18.843 10.197 -16.504 1.00 75.56 110 ALA A CA 1
ATOM 814 C C . ALA A 1 110 ? 18.012 8.948 -16.133 1.00 75.56 110 ALA A C 1
ATOM 816 O O . ALA A 1 110 ? 17.024 8.600 -16.783 1.00 75.56 110 ALA A O 1
ATOM 817 N N . HIS A 1 111 ? 18.412 8.229 -15.082 1.00 77.19 111 HIS A N 1
ATOM 818 C CA . HIS A 1 111 ? 17.754 7.004 -14.641 1.00 77.19 111 HIS A CA 1
ATOM 819 C C . HIS A 1 111 ? 16.263 7.222 -14.329 1.00 77.19 111 HIS A C 1
ATOM 821 O O . HIS A 1 111 ? 15.431 6.394 -14.699 1.00 77.19 111 HIS A O 1
ATOM 827 N N . GLY A 1 112 ? 15.918 8.360 -13.713 1.00 79.50 112 GLY A N 1
ATOM 828 C CA . GLY A 1 112 ? 14.528 8.727 -13.426 1.00 79.50 112 GLY A CA 1
ATOM 829 C C . GLY A 1 112 ? 13.683 8.925 -14.688 1.00 79.50 112 GLY A C 1
ATOM 830 O O . GLY A 1 112 ? 12.534 8.486 -14.739 1.00 79.50 112 GLY A O 1
ATOM 831 N N . GLU A 1 113 ? 14.264 9.504 -15.739 1.00 85.81 113 GLU A N 1
ATOM 832 C CA . GLU A 1 113 ? 13.585 9.732 -17.018 1.00 85.81 113 GLU A CA 1
ATOM 833 C C . GLU A 1 113 ? 13.305 8.413 -17.751 1.00 85.81 113 GLU A C 1
ATOM 835 O O . GLU A 1 113 ? 12.211 8.205 -18.276 1.00 85.81 113 GLU A O 1
ATOM 840 N N . LEU A 1 114 ? 14.245 7.461 -17.716 1.00 84.88 114 LEU A N 1
ATOM 841 C CA . LEU A 1 114 ? 14.048 6.131 -18.308 1.00 84.88 114 LEU A CA 1
ATOM 842 C C . LEU A 1 114 ? 12.947 5.325 -17.597 1.00 84.88 114 LEU A C 1
ATOM 844 O O . LEU A 1 114 ? 12.208 4.586 -18.259 1.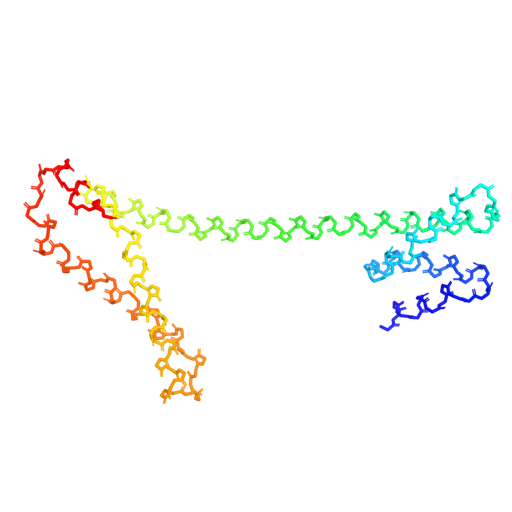00 84.88 114 LEU A O 1
ATOM 848 N N . ILE A 1 115 ? 12.802 5.493 -16.275 1.00 87.38 115 ILE A N 1
ATOM 849 C CA . ILE A 1 115 ? 11.679 4.933 -15.503 1.00 87.38 115 ILE A CA 1
ATOM 850 C C . ILE A 1 115 ? 10.360 5.578 -15.949 1.00 87.38 115 ILE A C 1
ATOM 852 O O . ILE A 1 115 ? 9.377 4.867 -16.180 1.00 87.38 115 ILE A O 1
ATOM 856 N N . MET A 1 116 ? 10.331 6.906 -16.121 1.00 91.38 116 MET A N 1
ATOM 857 C CA . MET A 1 116 ? 9.136 7.618 -16.591 1.00 91.38 116 MET A CA 1
ATOM 858 C C . MET A 1 116 ? 8.685 7.136 -17.972 1.00 91.38 116 MET A C 1
ATOM 860 O O . MET A 1 116 ? 7.488 6.959 -18.192 1.00 91.38 116 MET A O 1
ATOM 864 N N . ILE A 1 117 ? 9.618 6.857 -18.883 1.00 93.00 117 ILE A N 1
ATOM 865 C CA . ILE A 1 117 ? 9.299 6.339 -20.221 1.00 93.00 117 ILE A CA 1
ATOM 866 C C . ILE A 1 117 ? 8.633 4.961 -20.147 1.00 93.00 117 ILE A C 1
ATOM 868 O O . ILE A 1 117 ? 7.626 4.735 -20.820 1.00 93.00 117 ILE A O 1
ATOM 872 N N . GLY A 1 118 ? 9.121 4.061 -19.289 1.00 92.44 118 GLY A N 1
ATOM 873 C CA . GLY A 1 118 ? 8.486 2.757 -19.068 1.00 92.44 118 GLY A CA 1
ATOM 874 C C . GLY A 1 118 ? 7.076 2.877 -18.468 1.00 92.44 118 GLY A C 1
ATOM 875 O O . GLY A 1 118 ? 6.143 2.188 -18.899 1.00 92.44 118 GLY A O 1
ATOM 876 N N . ALA A 1 119 ? 6.888 3.801 -17.519 1.00 93.50 119 ALA A N 1
ATOM 877 C CA . ALA A 1 119 ? 5.579 4.096 -16.936 1.00 93.50 119 ALA A CA 1
ATOM 878 C C . ALA A 1 119 ? 4.606 4.680 -17.975 1.00 93.50 119 ALA A C 1
ATOM 880 O O . ALA A 1 119 ? 3.452 4.253 -18.058 1.00 93.50 119 ALA A O 1
ATOM 881 N N . TYR A 1 120 ? 5.075 5.601 -18.820 1.00 95.25 120 TYR A N 1
ATOM 882 C CA . TYR A 1 120 ? 4.265 6.189 -19.884 1.00 95.25 120 TYR A CA 1
ATOM 883 C C . TYR A 1 120 ? 3.892 5.156 -20.951 1.00 95.25 120 TYR A C 1
ATOM 885 O O . TYR A 1 120 ? 2.744 5.112 -21.386 1.00 95.25 120 TYR A O 1
ATOM 893 N N . ALA A 1 121 ? 4.812 4.259 -21.316 1.00 94.75 121 ALA A N 1
ATOM 894 C CA . ALA A 1 121 ? 4.514 3.146 -22.213 1.00 94.75 121 ALA A CA 1
ATOM 895 C C . ALA A 1 121 ? 3.393 2.252 -21.652 1.00 94.75 121 ALA A C 1
ATOM 897 O O . ALA A 1 121 ? 2.452 1.918 -22.371 1.00 94.75 121 ALA A O 1
ATOM 898 N N . THR A 1 122 ? 3.438 1.935 -20.355 1.00 95.12 122 THR A N 1
ATOM 899 C CA . THR A 1 122 ? 2.380 1.174 -19.666 1.00 95.12 122 THR A CA 1
ATOM 900 C C . THR A 1 122 ? 1.035 1.901 -19.720 1.00 95.12 122 THR A C 1
ATOM 902 O O . THR A 1 122 ? 0.017 1.296 -20.057 1.00 95.12 122 THR A O 1
ATOM 905 N N . TYR A 1 123 ? 1.032 3.207 -19.447 1.00 94.81 123 TYR A N 1
ATOM 906 C CA . TYR A 1 123 ? -0.163 4.050 -19.512 1.00 94.81 123 TYR A CA 1
ATOM 907 C C . TYR A 1 123 ? -0.767 4.105 -20.924 1.00 94.81 123 TYR A C 1
ATOM 909 O O . TYR A 1 123 ? -1.979 3.961 -21.101 1.00 94.81 123 TYR A O 1
ATOM 917 N N . VAL A 1 124 ? 0.072 4.257 -21.951 1.00 95.06 124 VAL A N 1
ATOM 918 C CA . VAL A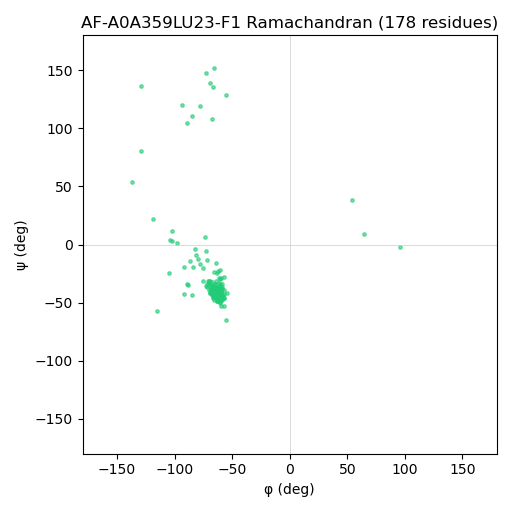 1 124 ? -0.363 4.260 -23.353 1.00 95.06 124 VAL A CA 1
ATOM 919 C C . VAL A 1 124 ? -0.963 2.908 -23.735 1.00 95.06 124 VAL A C 1
ATOM 921 O O . VAL A 1 124 ? -2.052 2.875 -24.306 1.00 95.06 124 VAL A O 1
ATOM 924 N N . VAL A 1 125 ? -0.319 1.792 -23.373 1.00 94.38 125 VAL A N 1
ATOM 925 C CA . VAL A 1 125 ? -0.855 0.442 -23.628 1.00 94.38 125 VAL A CA 1
ATOM 926 C C . VAL A 1 125 ? -2.202 0.250 -22.932 1.00 94.38 125 VAL A C 1
ATOM 928 O O . VAL A 1 125 ? -3.150 -0.221 -23.557 1.00 94.38 125 VAL A O 1
ATOM 931 N N . GLN A 1 126 ? -2.328 0.675 -21.674 1.00 94.31 126 GLN A N 1
ATOM 932 C CA . GLN A 1 126 ? -3.591 0.616 -20.939 1.00 94.31 126 GLN A CA 1
ATOM 933 C C . GLN A 1 126 ? -4.711 1.388 -21.656 1.00 94.31 126 GLN A C 1
ATOM 935 O O . GLN A 1 126 ? -5.830 0.884 -21.779 1.00 94.31 126 GLN A O 1
ATOM 940 N N . ASN A 1 127 ? -4.424 2.594 -22.151 1.00 93.44 127 ASN A N 1
ATOM 941 C CA . ASN A 1 127 ? -5.395 3.393 -22.897 1.00 93.44 127 ASN A CA 1
ATOM 942 C C . ASN A 1 127 ? -5.764 2.761 -24.242 1.00 93.44 127 ASN A C 1
ATOM 944 O O . ASN A 1 127 ? -6.942 2.749 -24.596 1.00 93.44 127 ASN A O 1
ATOM 948 N N . LEU A 1 128 ? -4.799 2.183 -24.962 1.00 92.94 128 LEU A N 1
ATOM 949 C CA . LEU A 1 128 ? -5.069 1.455 -26.204 1.00 92.94 128 LEU A CA 1
ATOM 950 C C . LEU A 1 128 ? -6.005 0.269 -25.960 1.00 92.94 128 L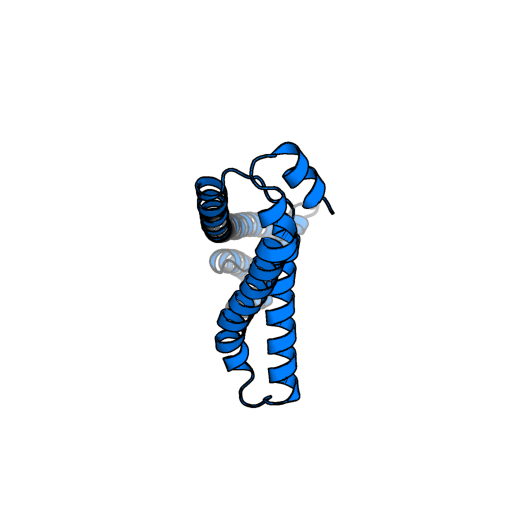EU A C 1
ATOM 952 O O . LEU A 1 128 ? -6.974 0.093 -26.694 1.00 92.94 128 LEU A O 1
ATOM 956 N N . PHE A 1 129 ? -5.761 -0.510 -24.907 1.00 92.88 129 PHE A N 1
ATOM 957 C CA . PHE A 1 129 ? -6.642 -1.614 -24.531 1.00 92.88 129 PHE A CA 1
ATOM 958 C C . PHE A 1 129 ? -8.038 -1.118 -24.159 1.00 92.88 129 PHE A C 1
ATOM 960 O O . PHE A 1 129 ? -9.031 -1.666 -24.626 1.00 92.88 129 PHE A O 1
ATOM 967 N N . ARG A 1 130 ? -8.132 -0.031 -23.388 1.00 90.25 130 ARG A N 1
ATOM 968 C CA . ARG A 1 130 ? -9.419 0.577 -23.030 1.00 90.25 130 ARG A CA 1
ATOM 969 C C . ARG A 1 130 ? -10.203 1.068 -24.253 1.00 90.25 130 ARG A C 1
ATOM 971 O O . ARG A 1 130 ? -11.421 0.935 -24.273 1.00 90.25 130 ARG A O 1
ATOM 978 N N . GLN A 1 131 ? -9.525 1.649 -25.242 1.00 91.19 131 GLN A N 1
ATOM 979 C CA . GLN A 1 131 ? -10.164 2.273 -26.401 1.00 91.19 131 GLN A CA 1
ATOM 980 C C . GLN A 1 131 ? -10.495 1.276 -27.518 1.00 91.19 131 GLN A C 1
ATOM 982 O O . GLN A 1 131 ? -11.577 1.349 -28.094 1.00 91.19 131 GLN A O 1
ATOM 987 N N . TYR A 1 132 ? -9.578 0.360 -27.833 1.00 89.94 132 TYR A N 1
ATOM 988 C CA . TYR A 1 132 ? -9.685 -0.519 -29.002 1.00 89.94 132 TYR A CA 1
ATOM 989 C C . TYR A 1 132 ? -10.073 -1.959 -28.653 1.00 89.94 132 TYR A C 1
ATOM 991 O O . TYR A 1 132 ? -10.617 -2.663 -29.499 1.00 89.94 132 TYR A O 1
ATOM 999 N N . LEU A 1 133 ? -9.803 -2.413 -27.425 1.00 87.75 133 LEU A N 1
ATOM 1000 C CA . LEU A 1 133 ? -9.985 -3.807 -26.999 1.00 87.75 133 LEU A CA 1
ATOM 1001 C C . LEU A 1 133 ? -10.632 -3.904 -25.600 1.00 87.75 133 LEU A C 1
ATOM 1003 O O . LEU A 1 133 ? -10.095 -4.585 -24.722 1.00 87.75 133 LEU A O 1
ATOM 1007 N N . PRO A 1 134 ? -11.798 -3.267 -25.358 1.00 84.88 134 PRO A N 1
ATOM 1008 C CA . PRO A 1 134 ? -12.407 -3.235 -24.026 1.00 84.88 134 PRO A CA 1
ATOM 1009 C C . PRO A 1 134 ? -12.754 -4.634 -23.492 1.00 84.88 134 PRO A C 1
ATOM 1011 O O . PRO A 1 134 ? -12.686 -4.862 -22.289 1.00 84.88 134 PRO A O 1
ATOM 1014 N N . GLY A 1 135 ? -13.059 -5.592 -24.377 1.00 85.50 135 GLY A N 1
ATOM 1015 C CA . GLY A 1 135 ? -13.338 -6.984 -24.004 1.00 85.50 135 GLY A CA 1
ATOM 1016 C C . GLY A 1 135 ? -12.113 -7.792 -23.557 1.00 85.50 135 GLY A C 1
ATOM 1017 O O . GLY A 1 135 ? -12.278 -8.861 -22.983 1.00 85.50 135 GLY A O 1
ATOM 1018 N N . ALA A 1 136 ? -10.897 -7.293 -23.796 1.00 87.94 136 ALA A N 1
ATOM 1019 C CA . ALA A 1 136 ? -9.644 -7.920 -23.374 1.00 87.94 136 ALA A CA 1
ATOM 1020 C C . ALA A 1 136 ? -8.852 -7.020 -22.413 1.00 87.94 136 ALA A C 1
ATOM 1022 O O . ALA A 1 136 ? -7.635 -7.170 -22.296 1.00 87.94 136 ALA A O 1
ATOM 1023 N N . PHE A 1 137 ? -9.519 -6.073 -21.739 1.00 88.88 137 PHE A N 1
ATOM 1024 C CA . PHE A 1 137 ? -8.855 -5.087 -20.889 1.00 88.88 137 PHE A CA 1
ATOM 1025 C C . PHE A 1 137 ? -7.962 -5.745 -19.835 1.00 88.88 137 PHE A C 1
ATOM 1027 O O . PHE A 1 137 ? -6.825 -5.322 -19.691 1.00 88.88 137 PHE A O 1
ATOM 1034 N N . ASP A 1 138 ? -8.396 -6.830 -19.192 1.00 89.69 138 ASP A N 1
ATOM 1035 C CA . ASP A 1 138 ? -7.616 -7.516 -18.149 1.00 89.69 138 ASP A CA 1
ATOM 1036 C C . ASP A 1 138 ? -6.262 -8.064 -18.644 1.00 89.69 138 ASP A C 1
ATOM 1038 O O . ASP A 1 138 ? -5.329 -8.236 -17.860 1.00 89.69 138 ASP A O 1
ATOM 1042 N N . ALA A 1 139 ? -6.108 -8.281 -19.956 1.00 90.69 139 ALA A N 1
ATOM 1043 C CA . ALA A 1 139 ? -4.862 -8.745 -20.559 1.00 90.69 139 ALA A CA 1
ATOM 1044 C C . ALA A 1 139 ? -3.838 -7.620 -20.810 1.00 90.69 139 ALA A C 1
ATOM 1046 O O . ALA A 1 139 ? -2.710 -7.912 -21.219 1.00 90.69 139 ALA A O 1
ATOM 1047 N N . TYR A 1 140 ? -4.177 -6.347 -20.554 1.00 92.38 140 TYR A N 1
ATOM 1048 C CA . TYR A 1 140 ? -3.291 -5.219 -20.865 1.00 92.38 140 TYR A CA 1
ATOM 1049 C C . TYR A 1 140 ? -1.940 -5.315 -20.149 1.00 92.38 140 TYR A C 1
ATOM 1051 O O . TYR A 1 140 ? -0.922 -4.976 -20.743 1.00 92.38 140 TYR A O 1
ATOM 1059 N N . ILE A 1 141 ? -1.906 -5.816 -18.905 1.00 92.44 141 ILE A N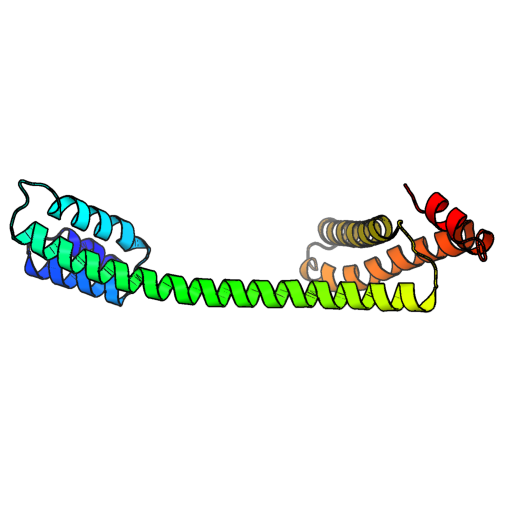 1
ATOM 1060 C CA . ILE A 1 141 ? -0.671 -5.966 -18.115 1.00 92.44 141 ILE A CA 1
ATOM 1061 C C . ILE A 1 141 ? 0.333 -6.882 -18.816 1.00 92.44 141 ILE A C 1
ATOM 1063 O O . ILE A 1 141 ? 1.524 -6.572 -18.850 1.00 92.44 141 ILE A O 1
ATOM 1067 N N . LEU A 1 142 ? -0.141 -7.975 -19.421 1.00 94.19 142 LEU A N 1
ATOM 1068 C CA . LEU A 1 142 ? 0.722 -8.944 -20.102 1.00 94.19 142 LEU A CA 1
ATOM 1069 C C . LEU A 1 142 ? 1.430 -8.327 -21.310 1.00 94.19 142 LEU A C 1
ATOM 1071 O O . LEU A 1 142 ? 2.555 -8.710 -21.618 1.00 94.19 142 LEU A O 1
ATOM 1075 N N . VAL A 1 143 ? 0.792 -7.358 -21.969 1.00 93.38 143 VAL A N 1
ATOM 1076 C CA . VAL A 1 143 ? 1.371 -6.620 -23.100 1.00 93.38 143 VAL A CA 1
ATOM 1077 C C . VAL A 1 143 ? 2.160 -5.399 -22.629 1.00 93.38 143 VAL A C 1
ATOM 1079 O O . VAL A 1 143 ? 3.198 -5.070 -23.199 1.00 93.38 143 VAL A O 1
ATOM 1082 N N . ALA A 1 144 ? 1.715 -4.736 -21.565 1.00 93.88 144 ALA A N 1
ATOM 1083 C CA . ALA A 1 144 ? 2.350 -3.533 -21.049 1.00 93.88 144 ALA A CA 1
ATOM 1084 C C . ALA A 1 144 ? 3.761 -3.803 -20.518 1.00 93.88 144 ALA A C 1
ATOM 1086 O O . ALA A 1 144 ? 4.657 -3.001 -20.774 1.00 93.88 144 ALA A O 1
ATOM 1087 N N . ILE A 1 145 ? 3.981 -4.946 -19.854 1.00 93.31 145 ILE A N 1
ATOM 1088 C CA . ILE A 1 145 ? 5.305 -5.348 -19.363 1.00 93.31 145 ILE A CA 1
ATOM 1089 C C . ILE A 1 145 ? 6.331 -5.363 -20.512 1.00 93.31 145 ILE A C 1
ATOM 1091 O O . ILE A 1 145 ? 7.213 -4.507 -20.496 1.00 93.31 145 ILE A O 1
ATOM 1095 N N . PRO A 1 146 ? 6.238 -6.222 -21.547 1.00 94.62 146 PRO A N 1
ATOM 1096 C CA . PRO A 1 146 ? 7.241 -6.254 -22.612 1.00 94.62 146 PRO A CA 1
ATOM 1097 C C . PRO A 1 146 ? 7.346 -4.923 -23.368 1.00 94.62 146 PRO A C 1
ATOM 1099 O O . PRO A 1 146 ? 8.450 -4.507 -23.714 1.00 94.62 146 PRO A O 1
ATOM 1102 N N . MET A 1 147 ? 6.233 -4.211 -23.568 1.00 94.38 147 MET A N 1
ATOM 1103 C CA . MET A 1 147 ? 6.252 -2.906 -24.235 1.00 94.38 147 MET A CA 1
ATOM 1104 C C . MET A 1 147 ? 7.002 -1.835 -23.437 1.00 94.38 147 MET A C 1
ATOM 1106 O O . MET A 1 147 ? 7.716 -1.033 -24.036 1.00 94.38 147 MET A O 1
ATOM 1110 N N . SER A 1 148 ? 6.891 -1.834 -22.106 1.00 93.88 148 SER A N 1
ATOM 1111 C CA . SER A 1 148 ? 7.627 -0.905 -21.241 1.00 93.88 148 SER A CA 1
ATOM 1112 C C . SER A 1 148 ? 9.141 -1.128 -21.321 1.00 93.88 148 SER A C 1
ATOM 1114 O O . SER A 1 148 ? 9.891 -0.170 -21.500 1.00 93.88 148 SER A O 1
ATOM 1116 N N . PHE A 1 149 ? 9.586 -2.391 -21.312 1.00 91.81 149 PHE A N 1
ATOM 1117 C CA . PHE A 1 149 ? 10.995 -2.750 -21.484 1.00 91.81 149 PHE A CA 1
ATOM 1118 C C . PHE A 1 149 ? 11.516 -2.351 -22.866 1.00 91.81 149 PHE A C 1
ATOM 1120 O O . PHE A 1 149 ? 12.595 -1.772 -22.963 1.00 91.81 149 PHE A O 1
ATOM 1127 N N . LEU A 1 150 ? 10.753 -2.622 -23.930 1.00 94.62 150 LEU A N 1
ATOM 1128 C CA . LEU A 1 150 ? 11.136 -2.248 -25.293 1.00 94.62 150 LEU A CA 1
ATOM 1129 C C . LEU A 1 150 ? 11.247 -0.730 -25.458 1.00 94.62 150 LEU A C 1
ATOM 1131 O O . LEU A 1 150 ? 12.226 -0.256 -26.028 1.00 94.62 150 LEU A O 1
ATOM 1135 N N . ALA A 1 151 ? 10.286 0.036 -24.937 1.00 94.00 151 ALA A N 1
ATOM 1136 C CA . ALA A 1 151 ? 10.318 1.494 -25.002 1.00 94.00 151 ALA A CA 1
ATOM 1137 C C . ALA A 1 151 ? 11.553 2.065 -24.288 1.00 94.00 151 ALA A C 1
ATOM 1139 O O . ALA A 1 151 ? 12.312 2.829 -24.889 1.00 94.00 151 ALA A O 1
ATOM 1140 N N . SER A 1 152 ? 11.809 1.647 -23.043 1.00 90.31 152 SER A N 1
ATOM 1141 C CA . SER A 1 152 ? 12.989 2.090 -22.294 1.00 90.31 152 SER A CA 1
ATOM 1142 C C . SER A 1 152 ? 14.300 1.628 -22.945 1.00 90.31 152 SER A C 1
ATOM 1144 O O . SER A 1 152 ? 15.254 2.401 -22.984 1.00 90.31 152 SER A O 1
ATOM 1146 N N . ALA A 1 153 ? 14.356 0.417 -23.513 1.00 88.81 153 ALA A N 1
ATOM 1147 C CA . ALA A 1 153 ? 15.538 -0.086 -24.218 1.00 88.81 153 ALA A CA 1
ATOM 1148 C C . ALA A 1 153 ? 15.840 0.709 -25.496 1.00 88.81 153 ALA A C 1
ATOM 1150 O O . ALA A 1 153 ? 16.996 1.036 -25.755 1.00 88.81 153 ALA A O 1
ATOM 1151 N N . LEU A 1 154 ? 14.815 1.059 -26.279 1.00 92.62 154 LEU A N 1
ATOM 1152 C CA . LEU A 1 154 ? 14.978 1.868 -27.488 1.00 92.62 154 LEU A CA 1
ATOM 1153 C C . LEU A 1 154 ? 15.494 3.269 -27.160 1.00 92.62 154 LEU A C 1
ATOM 1155 O O . LEU A 1 154 ? 16.408 3.756 -27.827 1.00 92.62 154 LEU A O 1
ATOM 1159 N N . VAL A 1 155 ? 14.951 3.903 -26.119 1.00 89.00 155 VAL A N 1
ATOM 1160 C CA . VAL A 1 155 ? 15.412 5.230 -25.694 1.00 89.00 155 VAL A CA 1
ATOM 1161 C C . VAL A 1 155 ? 16.817 5.160 -25.101 1.00 89.00 155 VAL A C 1
ATOM 1163 O O . VAL A 1 155 ? 17.665 5.973 -25.460 1.00 89.00 155 VAL A O 1
ATOM 1166 N N . GLY A 1 156 ? 17.106 4.146 -24.282 1.00 86.44 156 GLY A N 1
ATOM 1167 C CA . GLY A 1 156 ? 18.451 3.894 -23.766 1.00 86.44 156 GLY A CA 1
ATOM 1168 C C . GLY A 1 156 ? 19.478 3.705 -24.887 1.00 86.44 156 GLY A C 1
ATOM 1169 O O . GLY A 1 156 ? 20.516 4.360 -24.881 1.00 86.44 156 GLY A O 1
ATOM 1170 N N . ALA A 1 157 ? 19.162 2.901 -25.906 1.00 86.44 157 ALA A N 1
ATOM 1171 C CA . ALA A 1 157 ? 20.027 2.701 -27.069 1.00 86.44 157 ALA A CA 1
ATOM 1172 C C . ALA A 1 157 ? 20.215 3.990 -27.893 1.00 86.44 157 ALA A C 1
ATOM 1174 O O . ALA A 1 157 ? 21.309 4.263 -28.395 1.00 86.44 157 ALA A O 1
ATOM 1175 N N . ALA A 1 158 ? 19.164 4.805 -28.023 1.00 87.88 158 ALA A N 1
ATOM 1176 C CA . ALA A 1 158 ? 19.246 6.106 -28.678 1.00 87.88 158 ALA A CA 1
ATOM 1177 C C . ALA A 1 158 ? 20.164 7.070 -27.908 1.00 87.88 158 ALA A C 1
ATOM 1179 O O . ALA A 1 158 ? 20.998 7.733 -28.530 1.00 87.88 158 ALA A O 1
ATOM 1180 N N . MET A 1 159 ? 20.081 7.105 -26.574 1.00 82.75 159 MET A N 1
ATOM 1181 C CA . MET A 1 159 ? 20.986 7.885 -25.719 1.00 82.75 159 MET A CA 1
ATOM 1182 C C . MET A 1 159 ? 22.425 7.380 -25.795 1.00 82.75 159 MET A C 1
ATOM 1184 O O . MET A 1 159 ? 23.356 8.177 -25.924 1.00 82.75 159 MET A O 1
ATOM 1188 N N . GLU A 1 160 ? 22.618 6.061 -25.763 1.00 81.19 160 GLU A N 1
ATOM 1189 C CA . GLU A 1 160 ? 23.944 5.456 -25.840 1.00 81.19 160 GLU A CA 1
ATOM 1190 C C . GLU A 1 160 ? 24.645 5.855 -27.139 1.00 81.19 160 GLU A C 1
ATOM 1192 O O . GLU A 1 160 ? 25.785 6.324 -27.136 1.00 81.19 160 GLU A O 1
ATOM 1197 N N . ARG A 1 161 ? 23.934 5.739 -28.263 1.00 82.56 161 ARG A N 1
ATOM 1198 C CA . ARG A 1 161 ? 24.485 6.023 -29.588 1.00 82.56 161 ARG A CA 1
ATOM 1199 C C . ARG A 1 161 ? 24.725 7.514 -29.838 1.00 82.56 161 ARG A C 1
ATOM 1201 O O . ARG A 1 161 ? 25.635 7.837 -30.605 1.00 82.56 161 ARG A O 1
ATOM 1208 N N . SER A 1 162 ? 23.917 8.390 -29.240 1.00 81.19 162 SER A N 1
ATOM 1209 C CA . SER A 1 162 ? 23.954 9.838 -29.488 1.00 81.19 162 SER A CA 1
ATOM 1210 C C . SER A 1 162 ? 24.870 10.602 -28.532 1.00 81.19 162 SER A C 1
ATOM 1212 O O . SER A 1 162 ? 25.631 11.443 -29.000 1.00 81.19 162 SER A O 1
ATOM 1214 N N . VAL A 1 163 ? 24.847 10.291 -27.233 1.00 75.19 163 VAL A N 1
ATOM 1215 C CA . VAL A 1 163 ? 25.563 11.061 -26.201 1.00 75.19 163 VAL A CA 1
ATOM 1216 C C . VAL A 1 163 ? 26.663 10.227 -25.550 1.00 75.19 163 VAL A C 1
ATOM 1218 O O . VAL A 1 163 ? 27.833 10.603 -25.599 1.00 75.19 163 VAL A O 1
ATOM 1221 N N . ILE A 1 164 ? 26.319 9.067 -24.979 1.00 72.56 164 ILE A N 1
ATOM 1222 C CA . ILE A 1 164 ? 27.230 8.320 -24.088 1.00 72.56 164 ILE A CA 1
ATOM 1223 C C . ILE A 1 164 ? 28.457 7.813 -24.850 1.00 72.56 164 ILE A C 1
ATOM 1225 O O . ILE A 1 164 ? 29.580 7.939 -24.363 1.00 72.56 164 ILE A O 1
ATOM 1229 N N . ARG A 1 165 ? 28.279 7.323 -26.085 1.00 74.69 165 ARG A N 1
ATOM 1230 C CA . ARG A 1 165 ? 29.392 6.815 -26.897 1.00 74.69 165 ARG A CA 1
ATOM 1231 C C . ARG A 1 165 ? 30.470 7.866 -27.178 1.00 74.69 165 ARG A C 1
ATOM 1233 O O . ARG A 1 165 ? 31.631 7.504 -27.347 1.00 74.69 165 ARG A O 1
ATOM 1240 N N . TRP A 1 166 ? 30.101 9.145 -27.220 1.00 69.00 166 TRP A N 1
ATOM 1241 C CA . TRP A 1 166 ? 31.029 10.252 -27.464 1.00 69.00 166 TRP A CA 1
ATOM 1242 C C . TRP A 1 166 ? 31.757 10.727 -26.205 1.00 69.00 166 TRP A C 1
ATOM 1244 O O . TRP A 1 166 ? 32.800 11.364 -26.317 1.00 69.00 166 TRP A O 1
ATOM 1254 N N . LEU A 1 167 ? 31.230 10.403 -25.023 1.00 67.12 167 LEU A N 1
ATOM 1255 C CA . LEU A 1 167 ? 31.746 10.854 -23.728 1.00 67.12 167 LEU A CA 1
ATOM 1256 C C . LEU A 1 167 ? 32.528 9.773 -22.961 1.00 67.12 167 LEU A C 1
ATOM 1258 O O . LEU A 1 167 ? 32.994 10.014 -21.842 1.00 67.12 167 LEU A O 1
ATOM 1262 N N . TYR A 1 168 ? 32.730 8.593 -23.559 1.00 64.81 168 TYR A N 1
ATOM 1263 C CA . TYR A 1 168 ? 33.563 7.546 -22.966 1.00 64.81 168 TYR A CA 1
ATOM 1264 C C . TYR A 1 168 ? 34.977 8.060 -22.649 1.00 64.81 168 TYR A C 1
ATOM 1266 O O . TYR A 1 168 ? 35.664 8.628 -23.495 1.00 64.81 168 TYR A O 1
ATOM 1274 N N . GLY A 1 169 ? 35.420 7.830 -21.408 1.00 65.38 169 GLY A N 1
ATOM 1275 C CA . GLY A 1 169 ? 36.736 8.245 -20.907 1.00 65.38 169 GLY A CA 1
ATOM 1276 C C . GLY A 1 169 ? 36.753 9.572 -20.140 1.00 65.38 169 GLY A C 1
ATOM 1277 O O . GLY A 1 169 ? 37.807 9.943 -19.624 1.00 65.38 169 GLY A O 1
ATOM 1278 N N . ARG A 1 170 ? 35.615 10.275 -20.016 1.00 74.06 170 ARG A N 1
ATOM 1279 C CA . ARG A 1 170 ? 35.514 11.565 -19.305 1.00 74.06 170 ARG A CA 1
ATOM 1280 C C . ARG A 1 170 ? 34.364 11.577 -18.281 1.00 74.06 170 ARG A C 1
ATOM 1282 O O . ARG A 1 170 ? 33.286 12.112 -18.549 1.00 74.06 170 ARG A O 1
ATOM 1289 N N . PRO A 1 171 ? 34.571 10.998 -17.083 1.00 64.69 171 PRO A N 1
ATOM 1290 C CA . PRO A 1 171 ? 33.495 10.761 -16.114 1.00 64.69 171 PRO A CA 1
ATOM 1291 C C . PRO A 1 171 ? 32.786 12.036 -15.621 1.00 64.69 171 PRO A C 1
ATOM 1293 O O . PRO A 1 171 ? 31.576 12.015 -15.415 1.00 64.69 171 PRO A O 1
ATOM 1296 N N . LEU A 1 172 ? 33.497 13.163 -15.497 1.00 60.84 172 LEU A N 1
ATOM 1297 C CA . LEU A 1 172 ? 32.903 14.450 -15.099 1.00 60.84 172 LEU A CA 1
ATOM 1298 C C . LEU A 1 172 ? 31.991 15.052 -16.182 1.00 60.84 172 LEU A C 1
ATOM 1300 O O . LEU A 1 172 ? 30.984 15.677 -15.863 1.00 60.84 172 LEU A O 1
ATOM 1304 N N . GLU A 1 173 ? 32.309 14.834 -17.458 1.00 68.12 173 GLU A N 1
ATOM 1305 C CA . GLU A 1 173 ? 31.511 15.345 -18.580 1.00 68.12 173 GLU A CA 1
ATOM 1306 C C . GLU A 1 173 ? 30.222 14.530 -18.758 1.00 68.12 173 GLU A C 1
ATOM 1308 O O . GLU A 1 173 ? 29.182 15.081 -19.107 1.00 68.12 173 GLU A O 1
ATOM 1313 N N . THR A 1 174 ? 30.253 13.231 -18.435 1.00 65.56 174 THR A N 1
ATOM 1314 C CA . THR A 1 174 ? 29.057 12.366 -18.509 1.00 65.56 174 THR A CA 1
ATOM 1315 C C . THR A 1 174 ? 28.049 12.675 -17.405 1.00 65.56 174 THR A C 1
ATOM 1317 O O . THR A 1 174 ? 26.839 12.621 -17.632 1.00 65.56 174 THR A O 1
ATOM 1320 N N . LEU A 1 175 ? 28.539 13.068 -16.227 1.00 65.25 175 LEU A N 1
ATOM 1321 C CA . LEU A 1 175 ? 27.697 13.567 -15.142 1.00 65.25 175 LEU A CA 1
ATOM 1322 C C . LEU A 1 175 ? 26.957 14.851 -15.541 1.00 65.25 175 LEU A C 1
ATOM 1324 O O . LEU A 1 175 ? 25.758 14.935 -15.320 1.00 65.25 175 LEU A O 1
ATOM 1328 N N . LEU A 1 176 ? 27.635 15.815 -16.176 1.00 67.44 176 LEU A N 1
ATOM 1329 C CA . LEU A 1 176 ? 27.010 17.057 -16.657 1.00 67.44 176 LEU A CA 1
ATOM 1330 C C . LEU A 1 176 ? 26.022 16.823 -17.810 1.00 67.44 176 LEU A C 1
ATOM 1332 O O . LEU A 1 176 ? 24.998 17.490 -17.874 1.00 67.44 176 LEU A O 1
ATOM 1336 N N . ALA A 1 177 ? 26.304 15.875 -18.707 1.00 65.88 177 ALA A N 1
ATOM 1337 C CA . ALA A 1 177 ? 25.456 15.587 -19.868 1.00 65.88 177 ALA A CA 1
ATOM 1338 C C . ALA A 1 177 ? 24.171 14.808 -19.536 1.00 65.88 177 ALA A C 1
ATOM 1340 O O . ALA A 1 177 ? 23.235 14.808 -20.329 1.00 65.88 177 ALA A O 1
ATOM 1341 N N . THR A 1 178 ? 24.136 14.121 -18.392 1.00 70.75 178 THR A N 1
ATOM 1342 C CA . THR A 1 178 ? 22.944 13.404 -17.901 1.00 70.75 178 THR A CA 1
ATOM 1343 C C . THR A 1 178 ? 22.222 14.164 -16.788 1.00 70.75 178 THR A C 1
ATOM 1345 O O . THR A 1 178 ? 21.252 13.651 -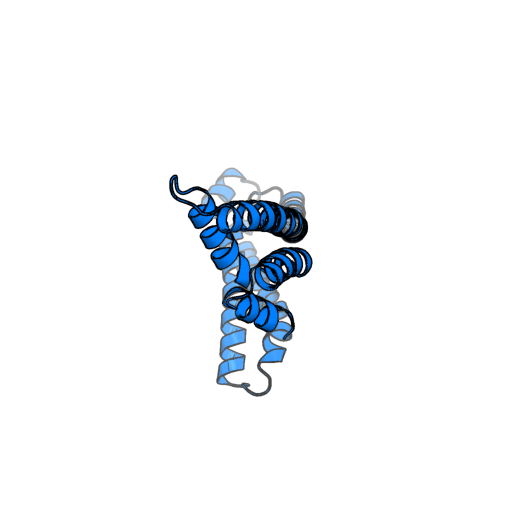16.235 1.00 70.75 178 THR A O 1
ATOM 1348 N N . TRP A 1 179 ? 22.695 15.370 -16.453 1.00 60.00 179 TRP A N 1
ATOM 1349 C CA . TRP A 1 179 ? 22.062 16.277 -15.503 1.00 60.00 179 TRP A CA 1
ATOM 1350 C C . TRP A 1 179 ? 21.068 17.174 -16.253 1.00 60.00 179 TRP A C 1
ATOM 1352 O O . TRP A 1 179 ? 21.469 18.085 -16.981 1.00 60.00 179 TRP A O 1
ATOM 1362 N N . GLY A 1 180 ? 19.781 16.872 -16.093 1.00 54.59 180 GLY A N 1
ATOM 1363 C CA . GLY A 1 180 ? 18.629 17.569 -16.666 1.00 54.59 180 GLY A CA 1
ATOM 1364 C C . GLY A 1 180 ? 17.425 17.411 -15.753 1.00 54.59 180 GLY A C 1
ATOM 1365 O O . GLY A 1 180 ? 17.300 16.319 -15.154 1.00 54.59 180 GLY A O 1
#

Solvent-accessible surface area (backbone atoms only — not comparable to full-atom values): 9581 Å² total; per-residue (Å²): 115,70,67,65,53,30,62,56,34,56,71,44,91,51,68,71,52,25,49,51,23,38,45,50,41,21,76,66,48,43,71,84,50,47,62,62,34,48,54,38,32,57,51,24,68,41,97,84,43,50,75,66,39,37,54,41,14,55,43,20,51,56,17,48,54,52,30,49,58,51,50,50,54,54,50,50,55,51,50,50,50,52,48,52,54,51,49,50,54,51,49,54,53,48,49,52,50,50,53,55,39,71,74,66,79,52,74,70,62,48,56,65,58,47,52,48,45,22,54,48,41,30,51,52,40,47,51,48,25,59,74,77,35,60,93,52,39,88,55,32,61,76,54,20,52,62,47,13,52,50,52,28,48,53,52,49,52,52,45,39,72,70,50,51,67,78,39,71,95,38,72,72,59,42,42,58,74,29,61,126

Radius of gyration: 30.51 Å; Cα contacts (8 Å, |Δi|>4): 145; chains: 1; bounding box: 70×29×70 Å